Protein AF-0000000069995034 (afdb_homodimer)

Solvent-accessible surface area (backbone atoms only — not comparable to full-atom values): 11239 Å² total; per-residue (Å²): 133,58,50,66,56,34,36,53,52,12,50,52,27,35,53,54,11,47,50,36,34,51,47,23,26,51,50,37,22,48,31,45,74,70,63,57,76,47,69,68,68,50,46,54,34,50,52,40,22,44,53,13,41,53,30,34,33,47,12,32,23,32,25,24,65,38,68,72,39,64,65,60,48,49,49,52,49,52,42,49,44,63,59,46,48,62,54,50,50,30,71,73,66,69,52,78,68,52,71,16,45,44,51,17,49,49,28,34,50,48,7,41,54,38,23,74,74,73,132,59,50,65,58,34,36,54,51,12,49,52,27,35,52,52,12,47,49,36,34,51,46,23,25,52,50,37,22,48,31,47,73,71,62,56,78,46,70,71,67,50,46,55,36,50,52,41,23,44,52,14,42,54,30,34,32,49,12,31,23,32,25,24,66,37,67,70,38,64,57,60,47,49,44,52,49,54,30,50,44,42,58,45,49,60,53,50,49,27,72,73,67,70,49,79,73,52,68,4,50,50,45,19,36,53,24,20,51,52,9,40,55,37,34,74,73,78

Nearest PDB structures (foldseek):
  7a0g-assembly1_FFF  TM=5.397E-01  e=1.355E+00  Serratia marcescens
  7a0g-assembly1_JJJ  TM=5.049E-01  e=1.055E+00  Serratia marcescens
  6grj-assembly1_F  TM=5.445E-01  e=2.730E+00  Aeromonas hydrophila
  6uuj-assembly2_E  TM=2.327E-01  e=1.289E+00  Mycobacterium tuberculosis H37Rv
  7a0g-assembly1_FFF  TM=5.404E-01  e=1.017E+00  Serratia marcescens

Structure (mmCIF, N/CA/C/O backbone):
data_AF-0000000069995034-model_v1
#
loop_
_entity.id
_entity.type
_entity.pdbx_description
1 polymer 'EamA domain-containing protein'
#
loop_
_atom_site.group_PDB
_atom_site.id
_atom_site.type_symbol
_atom_site.label_atom_id
_atom_site.label_alt_id
_atom_site.label_comp_id
_atom_site.label_asym_id
_atom_site.label_entity_id
_atom_site.label_seq_id
_atom_site.pdbx_PDB_ins_code
_atom_site.Cartn_x
_atom_site.Cartn_y
_atom_site.Cartn_z
_atom_site.occupancy
_atom_site.B_iso_or_equiv
_atom_site.auth_seq_id
_atom_site.auth_comp_id
_atom_site.auth_asym_id
_atom_site.auth_atom_id
_atom_site.pdbx_PDB_model_num
ATOM 1 N N . MET A 1 1 ? -13.43 -25.484 0.081 1 62.78 1 MET A N 1
ATOM 2 C CA . MET A 1 1 ? -14.055 -24.172 -0.121 1 62.78 1 MET A CA 1
ATOM 3 C C . MET A 1 1 ? -14.109 -23.812 -1.604 1 62.78 1 MET A C 1
ATOM 5 O O . MET A 1 1 ? -13.148 -24.062 -2.34 1 62.78 1 MET A O 1
ATOM 9 N N . SER A 1 2 ? -15.328 -23.328 -2.08 1 85.31 2 SER A N 1
ATOM 10 C CA . SER A 1 2 ? -15.5 -23 -3.494 1 85.31 2 SER A CA 1
ATOM 11 C C . SER A 1 2 ? -14.578 -21.859 -3.91 1 85.31 2 SER A C 1
ATOM 13 O O . SER A 1 2 ? -14.188 -21.047 -3.078 1 85.31 2 SER A O 1
ATOM 15 N N . LYS A 1 3 ? -14.094 -21.859 -4.984 1 87.94 3 LYS A N 1
ATOM 16 C CA . LYS A 1 3 ? -13.242 -20.812 -5.547 1 87.94 3 LYS A CA 1
ATOM 17 C C . LYS A 1 3 ? -13.906 -19.438 -5.434 1 87.94 3 LYS A C 1
ATOM 19 O O . LYS A 1 3 ? -13.227 -18.438 -5.215 1 87.94 3 LYS A O 1
ATOM 24 N N . GLU A 1 4 ? -15.156 -19.469 -5.59 1 85.5 4 GLU A N 1
ATOM 25 C CA . GLU A 1 4 ? -15.914 -18.234 -5.465 1 85.5 4 GLU A CA 1
ATOM 26 C C . GLU A 1 4 ? -15.805 -17.656 -4.059 1 85.5 4 GLU A C 1
ATOM 28 O O . GLU A 1 4 ? -15.602 -16.453 -3.885 1 85.5 4 GLU A O 1
ATOM 33 N N . LEU A 1 5 ? -15.93 -18.484 -3.131 1 88.25 5 LEU A N 1
ATOM 34 C CA . LEU A 1 5 ? -15.844 -18.062 -1.739 1 88.25 5 LEU A CA 1
ATOM 35 C C . LEU A 1 5 ? -14.438 -17.547 -1.419 1 88.25 5 LEU A C 1
ATOM 37 O O . LEU A 1 5 ? -14.281 -16.562 -0.7 1 88.25 5 LEU A O 1
ATOM 41 N N . LEU A 1 6 ? -13.453 -18.172 -1.89 1 90.06 6 LEU A N 1
ATOM 42 C CA . LEU A 1 6 ? -12.078 -17.719 -1.696 1 90.06 6 LEU A CA 1
ATOM 43 C C . LEU A 1 6 ? -11.867 -16.344 -2.297 1 90.06 6 LEU A C 1
ATOM 45 O O . LEU A 1 6 ? -11.227 -15.484 -1.682 1 90.06 6 LEU A O 1
ATOM 49 N N . GLY A 1 7 ? -12.438 -16.172 -3.441 1 91.25 7 GLY A N 1
ATOM 50 C CA . GLY A 1 7 ? -12.305 -14.883 -4.109 1 91.25 7 GLY A CA 1
ATOM 51 C C . GLY A 1 7 ? -12.969 -13.742 -3.354 1 91.25 7 GLY A C 1
ATOM 52 O O . GLY A 1 7 ? -12.383 -12.672 -3.191 1 91.25 7 GLY A O 1
ATOM 53 N N . VAL A 1 8 ? -14.117 -13.992 -2.922 1 90.94 8 VAL A N 1
ATOM 54 C CA . VAL A 1 8 ? -14.859 -12.984 -2.184 1 90.94 8 VAL A CA 1
ATOM 55 C C . VAL A 1 8 ? -14.141 -12.664 -0.872 1 90.94 8 VAL A C 1
ATOM 57 O O . VAL A 1 8 ? -14.047 -11.5 -0.477 1 90.94 8 VAL A O 1
ATOM 60 N N . SER A 1 9 ? -13.68 -13.648 -0.181 1 93.75 9 SER A N 1
ATOM 61 C CA . SER A 1 9 ? -12.93 -13.453 1.056 1 93.75 9 SER A CA 1
ATOM 62 C C . SER A 1 9 ? -11.648 -12.664 0.807 1 93.75 9 SER A C 1
ATOM 64 O O . SER A 1 9 ? -11.289 -11.789 1.597 1 93.75 9 SER A O 1
ATOM 66 N N . ALA A 1 10 ? -11 -13.023 -0.264 1 95.69 10 ALA A N 1
ATOM 67 C CA . ALA A 1 10 ? -9.781 -12.305 -0.616 1 95.69 10 ALA A CA 1
ATOM 68 C C . ALA A 1 10 ? -10.07 -10.82 -0.852 1 95.69 10 ALA A C 1
ATOM 70 O O . ALA A 1 10 ? -9.336 -9.953 -0.369 1 95.69 10 ALA A O 1
ATOM 71 N N . LEU A 1 11 ? -11.109 -10.586 -1.521 1 91.69 11 LEU A N 1
ATOM 72 C CA . LEU A 1 11 ? -11.5 -9.203 -1.802 1 91.69 11 LEU A CA 1
ATOM 73 C C . LEU A 1 11 ? -11.836 -8.461 -0.514 1 91.69 11 LEU A C 1
ATOM 75 O O . LEU A 1 11 ? -11.406 -7.328 -0.314 1 91.69 11 LEU A O 1
ATOM 79 N N . GLY A 1 12 ? -12.594 -9.062 0.289 1 95.06 12 GLY A N 1
ATOM 80 C CA . GLY A 1 12 ? -12.914 -8.469 1.575 1 95.06 12 GLY A CA 1
ATOM 81 C C . GLY A 1 12 ? -11.688 -8.141 2.408 1 95.06 12 GLY A C 1
ATOM 82 O O . GLY A 1 12 ? -11.57 -7.035 2.941 1 95.06 12 GLY A O 1
ATOM 83 N N . LEU A 1 13 ? -10.797 -9.031 2.518 1 97.38 13 LEU A N 1
ATOM 84 C CA . LEU A 1 13 ? -9.562 -8.836 3.262 1 97.38 13 LEU A CA 1
ATOM 85 C C . LEU A 1 13 ? -8.727 -7.711 2.645 1 97.38 13 LEU A C 1
ATOM 87 O O . LEU A 1 13 ? -8.094 -6.938 3.363 1 97.38 13 LEU A O 1
ATOM 91 N N . MET A 1 14 ? -8.75 -7.668 1.354 1 96.38 14 MET A N 1
ATOM 92 C CA . MET A 1 14 ? -7.965 -6.664 0.645 1 96.38 14 MET A CA 1
ATOM 93 C C . MET A 1 14 ? -8.484 -5.258 0.939 1 96.38 14 MET A C 1
ATOM 95 O O . MET A 1 14 ? -7.703 -4.363 1.27 1 96.38 14 MET A O 1
ATOM 99 N N . VAL A 1 15 ? -9.719 -5.117 0.853 1 94.25 15 VAL A N 1
ATOM 100 C CA . VAL A 1 15 ? -10.328 -3.807 1.062 1 94.25 15 VAL A CA 1
ATOM 101 C C . VAL A 1 15 ? -10.148 -3.381 2.518 1 94.25 15 VAL A C 1
ATOM 103 O O . VAL A 1 15 ? -9.734 -2.252 2.795 1 94.25 15 VAL A O 1
ATOM 106 N N . VAL A 1 16 ? -10.398 -4.281 3.4 1 96.81 16 VAL A N 1
ATOM 107 C CA . VAL A 1 16 ? -10.273 -3.986 4.824 1 96.81 16 VAL A CA 1
ATOM 108 C C . VAL A 1 16 ? -8.805 -3.709 5.16 1 96.81 16 VAL A C 1
ATOM 110 O O . VAL A 1 16 ? -8.5 -2.746 5.863 1 96.81 16 VAL A O 1
ATOM 113 N N . GLY A 1 17 ? -7.922 -4.539 4.652 1 98.12 17 GLY A N 1
ATOM 114 C CA . GLY A 1 17 ? -6.5 -4.348 4.895 1 98.12 17 GLY A CA 1
ATOM 115 C C . GLY A 1 17 ? -5.98 -3.023 4.371 1 98.12 17 GLY A C 1
ATOM 116 O O . GLY A 1 17 ? -5.285 -2.299 5.086 1 98.12 17 GLY A O 1
ATOM 117 N N . GLU A 1 18 ? -6.352 -2.717 3.178 1 96.25 18 GLU A N 1
ATOM 118 C CA . GLU A 1 18 ? -5.922 -1.456 2.578 1 96.25 18 GLU A CA 1
ATOM 119 C C . GLU A 1 18 ? -6.473 -0.261 3.352 1 96.25 18 GLU A C 1
ATOM 121 O O . GLU A 1 18 ? -5.758 0.711 3.598 1 96.25 18 GLU A O 1
ATOM 126 N N . PHE A 1 19 ? -7.711 -0.31 3.668 1 95.75 19 PHE A N 1
ATOM 127 C CA . PHE A 1 19 ? -8.32 0.772 4.438 1 95.75 19 PHE A CA 1
ATOM 128 C C . PHE A 1 19 ? -7.57 0.991 5.746 1 95.75 19 PHE A C 1
ATOM 130 O O . PHE A 1 19 ? -7.207 2.121 6.078 1 95.75 19 PHE A O 1
ATOM 137 N N . CYS A 1 20 ? -7.348 -0.034 6.461 1 96.62 20 CYS A N 1
ATOM 138 C CA . CYS A 1 20 ? -6.656 0.048 7.742 1 96.62 20 CYS A CA 1
ATOM 139 C C . CYS A 1 20 ? -5.234 0.562 7.566 1 96.62 20 CYS A C 1
ATOM 141 O O . CYS A 1 20 ? -4.758 1.37 8.367 1 96.62 20 CYS A O 1
ATOM 143 N N . ALA A 1 21 ? -4.559 0.074 6.594 1 97.5 21 ALA A N 1
ATOM 144 C CA . ALA A 1 21 ? -3.191 0.521 6.34 1 97.5 21 ALA A CA 1
ATOM 145 C C . ALA A 1 21 ? -3.152 2.014 6.023 1 97.5 21 ALA A C 1
ATOM 147 O O . ALA A 1 21 ? -2.373 2.758 6.625 1 97.5 21 ALA A O 1
ATOM 148 N N . ILE A 1 22 ? -4.012 2.445 5.129 1 96.25 22 ILE A N 1
ATOM 149 C CA . ILE A 1 22 ? -4.059 3.842 4.715 1 96.25 22 ILE A CA 1
ATOM 150 C C . ILE A 1 22 ? -4.461 4.719 5.898 1 96.25 22 ILE A C 1
ATOM 152 O O . ILE A 1 22 ? -3.85 5.766 6.141 1 96.25 22 ILE A O 1
ATOM 156 N N . TYR A 1 23 ? -5.461 4.25 6.57 1 96 23 TYR A N 1
ATOM 157 C CA . TYR A 1 23 ? -5.918 4.98 7.746 1 96 23 TYR A CA 1
ATOM 158 C C . TYR A 1 23 ? -4.781 5.184 8.742 1 96 23 TYR A C 1
ATOM 160 O O . TYR A 1 23 ? -4.57 6.293 9.234 1 96 23 TYR A O 1
ATOM 168 N N . SER A 1 24 ? -4.07 4.164 9.008 1 97.12 24 SER A N 1
ATOM 169 C CA . SER A 1 24 ? -2.963 4.227 9.953 1 97.12 24 SER A CA 1
ATOM 170 C C . SER A 1 24 ? -1.886 5.199 9.484 1 97.12 24 SER A C 1
ATOM 172 O O . SER A 1 24 ? -1.348 5.973 10.281 1 97.12 24 SER A O 1
ATOM 174 N N . GLU A 1 25 ? -1.583 5.141 8.25 1 97.31 25 GLU A N 1
ATOM 175 C CA . GLU A 1 25 ? -0.582 6.035 7.676 1 97.31 25 GLU A CA 1
ATOM 176 C C . GLU A 1 25 ? -1.023 7.492 7.777 1 97.31 25 GLU A C 1
ATOM 178 O O . GLU A 1 25 ? -0.247 8.359 8.195 1 97.31 25 GLU A O 1
ATOM 183 N N . VAL A 1 26 ? -2.236 7.758 7.457 1 94.56 26 VAL A N 1
ATOM 184 C CA . VAL A 1 26 ? -2.738 9.133 7.422 1 94.56 26 VAL A CA 1
ATOM 185 C C . VAL A 1 26 ? -2.9 9.656 8.844 1 94.56 26 VAL A C 1
ATOM 187 O O . VAL A 1 26 ? -2.623 10.828 9.109 1 94.56 26 VAL A O 1
ATOM 190 N N . VAL A 1 27 ? -3.303 8.82 9.742 1 94.38 27 VAL A N 1
ATOM 191 C CA . VAL A 1 27 ? -3.418 9.219 11.141 1 94.38 27 VAL A CA 1
ATOM 192 C C . VAL A 1 27 ? -2.043 9.609 11.688 1 94.38 27 VAL A C 1
ATOM 194 O O . VAL A 1 27 ? -1.918 10.57 12.445 1 94.38 27 VAL A O 1
ATOM 197 N N . THR A 1 28 ? -1.059 8.883 11.328 1 95.25 28 THR A N 1
ATOM 198 C CA . THR A 1 28 ? 0.298 9.172 11.773 1 95.25 28 THR A CA 1
ATOM 199 C C . THR A 1 28 ? 0.765 10.523 11.242 1 95.25 28 THR A C 1
ATOM 201 O O . THR A 1 28 ? 1.441 11.273 11.945 1 95.25 28 THR A O 1
ATOM 204 N N . ALA A 1 29 ? 0.414 10.82 10.031 1 93.69 29 ALA A N 1
ATOM 205 C CA . ALA A 1 29 ? 0.711 12.141 9.477 1 93.69 29 ALA A CA 1
ATOM 206 C C . ALA A 1 29 ? 0.003 13.234 10.266 1 93.69 29 ALA A C 1
ATOM 208 O O . ALA A 1 29 ? 0.57 14.305 10.5 1 93.69 29 ALA A O 1
ATOM 209 N N . ARG A 1 30 ? -1.205 12.906 10.609 1 92.06 30 ARG A N 1
ATOM 210 C CA . ARG A 1 30 ? -1.971 13.875 11.383 1 92.06 30 ARG A CA 1
ATOM 211 C C . ARG A 1 30 ? -1.343 14.094 12.758 1 92.06 30 ARG A C 1
ATOM 213 O O . ARG A 1 30 ? -1.361 15.203 13.281 1 92.06 30 ARG A O 1
ATOM 220 N N . LEU A 1 31 ? -0.875 13.031 13.336 1 89.69 31 LEU A N 1
ATOM 221 C CA . LEU A 1 31 ? -0.195 13.141 14.617 1 89.69 31 LEU A CA 1
ATOM 222 C C . LEU A 1 31 ? 1.024 14.055 14.516 1 89.69 31 LEU A C 1
ATOM 224 O O . LEU A 1 31 ? 1.337 14.789 15.453 1 89.69 31 LEU A O 1
ATOM 228 N N . ALA A 1 32 ? 1.708 14.039 13.422 1 86.25 32 ALA A N 1
ATOM 229 C CA . ALA A 1 32 ? 2.834 14.938 13.18 1 86.25 32 ALA A CA 1
ATOM 230 C C . ALA A 1 32 ? 2.375 16.391 13.125 1 86.25 32 ALA A C 1
ATOM 232 O O . ALA A 1 32 ? 3.086 17.297 13.586 1 86.25 32 ALA A O 1
ATOM 233 N N . GLN A 1 33 ? 1.26 16.609 12.562 1 82.25 33 GLN A N 1
ATOM 234 C CA . GLN A 1 33 ? 0.684 17.953 12.469 1 82.25 33 GLN A CA 1
ATOM 235 C C . GLN A 1 33 ? 0.374 18.516 13.852 1 82.25 33 GLN A C 1
ATOM 237 O O . GLN A 1 33 ? 0.627 19.688 14.125 1 82.25 33 GLN A O 1
ATOM 242 N N . THR A 1 34 ? -0.151 17.625 14.719 1 81.69 34 THR A N 1
ATOM 243 C CA . THR A 1 34 ? -0.589 18.078 16.031 1 81.69 34 THR A CA 1
ATOM 244 C C . THR A 1 34 ? 0.581 18.109 17.016 1 81.69 34 THR A C 1
ATOM 246 O O . THR A 1 34 ? 0.493 18.719 18.078 1 81.69 34 THR A O 1
ATOM 249 N N . GLY A 1 35 ? 1.624 17.469 16.594 1 81.38 35 GLY A N 1
ATOM 250 C CA . GLY A 1 35 ? 2.781 17.438 17.484 1 81.38 35 GLY A CA 1
ATOM 251 C C . GLY A 1 35 ? 2.637 16.453 18.625 1 81.38 35 GLY A C 1
ATOM 252 O O . GLY A 1 35 ? 3.359 16.531 19.625 1 81.38 35 GLY A O 1
ATOM 253 N N . ASN A 1 36 ? 1.664 15.648 18.531 1 74.94 36 ASN A N 1
ATOM 254 C CA . ASN A 1 36 ? 1.477 14.617 19.547 1 74.94 36 ASN A CA 1
ATOM 255 C C . ASN A 1 36 ? 2.42 13.438 19.328 1 74.94 36 ASN A C 1
ATOM 257 O O . ASN A 1 36 ? 2.186 12.609 18.453 1 74.94 36 ASN A O 1
ATOM 261 N N . VAL A 1 37 ? 3.346 13.406 20.109 1 76.62 37 VAL A N 1
ATOM 262 C CA . VAL A 1 37 ? 4.387 12.406 19.906 1 76.62 37 VAL A CA 1
ATOM 263 C C . VAL A 1 37 ? 4.387 11.414 21.062 1 76.62 37 VAL A C 1
ATOM 265 O O . VAL A 1 37 ? 5.383 10.734 21.297 1 76.62 37 VAL A O 1
ATOM 268 N N . SER A 1 38 ? 3.266 11.219 21.609 1 81.62 38 SER A N 1
ATOM 269 C CA . SER A 1 38 ? 3.254 10.234 22.688 1 81.62 38 SER A CA 1
ATOM 270 C C . SER A 1 38 ? 3.312 8.812 22.156 1 81.62 38 SER A C 1
ATOM 272 O O . SER A 1 38 ? 2.812 8.539 21.062 1 81.62 38 SER A O 1
ATOM 274 N N . TRP A 1 39 ? 3.967 7.996 22.891 1 82.06 39 TRP A N 1
ATOM 275 C CA . TRP A 1 39 ? 4.086 6.59 22.516 1 82.06 39 TRP A CA 1
ATOM 276 C C . TRP A 1 39 ? 2.711 5.934 22.422 1 82.06 39 TRP A C 1
ATOM 278 O O . TRP A 1 39 ? 2.49 5.062 21.578 1 82.06 39 TRP A O 1
ATOM 288 N N . GLU A 1 40 ? 1.867 6.41 23.203 1 82.62 40 GLU A N 1
ATOM 289 C CA . GLU A 1 40 ? 0.517 5.855 23.203 1 82.62 40 GLU A CA 1
ATOM 290 C C . GLU A 1 40 ? -0.219 6.203 21.922 1 82.62 40 GLU A C 1
ATOM 292 O O . GLU A 1 40 ? -0.926 5.363 21.359 1 82.62 40 GLU A O 1
ATOM 297 N N . ALA A 1 41 ? 0.043 7.375 21.531 1 84.31 41 ALA A N 1
ATOM 298 C CA . ALA A 1 41 ? -0.632 7.824 20.328 1 84.31 41 ALA A CA 1
ATOM 299 C C . ALA A 1 41 ? -0.113 7.074 19.094 1 84.31 41 ALA A C 1
ATOM 301 O O . ALA A 1 41 ? -0.86 6.832 18.141 1 84.31 41 ALA A O 1
ATOM 302 N N . PHE A 1 42 ? 1.084 6.617 19.188 1 89.06 42 PHE A N 1
ATOM 303 C CA . PHE A 1 42 ? 1.712 5.953 18.062 1 89.06 42 PHE A CA 1
ATOM 304 C C . PHE A 1 42 ? 1.435 4.453 18.078 1 89.06 42 PHE A C 1
ATOM 306 O O . PHE A 1 42 ? 1.49 3.787 17.047 1 89.06 42 PHE A O 1
ATOM 313 N N . SER A 1 43 ? 1.075 3.965 19.172 1 91.38 43 SER A N 1
ATOM 314 C CA . SER A 1 43 ? 0.869 2.527 19.312 1 91.38 43 SER A CA 1
ATOM 315 C C . SER A 1 43 ? -0.37 2.066 18.547 1 91.38 43 SER A C 1
ATOM 317 O O . SER A 1 43 ? -0.383 0.977 17.969 1 91.38 43 SER A O 1
ATOM 319 N N . VAL A 1 44 ? -1.365 2.883 18.562 1 93.31 44 VAL A N 1
ATOM 320 C CA . VAL A 1 44 ? -2.627 2.5 17.938 1 93.31 44 VAL A CA 1
ATOM 321 C C . VAL A 1 44 ? -2.436 2.365 16.438 1 93.31 44 VAL A C 1
ATOM 323 O O . VAL A 1 44 ? -2.736 1.319 15.852 1 93.31 44 VAL A O 1
ATOM 326 N N . PRO A 1 45 ? -1.837 3.34 15.781 1 95.12 45 PRO A N 1
ATOM 327 C CA . PRO A 1 45 ? -1.593 3.184 14.352 1 95.12 45 PRO A CA 1
ATOM 328 C C . PRO A 1 45 ? -0.678 2.002 14.031 1 95.12 45 PRO A C 1
ATOM 330 O O . PRO A 1 45 ? -0.855 1.337 13.008 1 95.12 45 PRO A O 1
ATOM 333 N N . VAL A 1 46 ? 0.245 1.737 14.805 1 95.69 46 VAL A N 1
ATOM 334 C CA . VAL A 1 46 ? 1.164 0.626 14.578 1 95.69 46 VAL A CA 1
ATOM 335 C C . VAL A 1 46 ? 0.405 -0.696 14.656 1 95.69 46 VAL A C 1
ATOM 337 O O . VAL A 1 46 ? 0.589 -1.573 13.805 1 95.69 46 VAL A O 1
ATOM 340 N N . LEU A 1 47 ? -0.386 -0.807 15.656 1 95.94 47 LEU A N 1
ATOM 341 C CA . LEU A 1 47 ? -1.164 -2.029 15.82 1 95.94 47 LEU A CA 1
ATOM 342 C C . LEU A 1 47 ? -2.125 -2.223 14.648 1 95.94 47 LEU A C 1
ATOM 344 O O . LEU A 1 47 ? -2.254 -3.33 14.125 1 95.94 47 LEU A O 1
ATOM 348 N N . ILE A 1 48 ? -2.771 -1.19 14.25 1 96.94 48 ILE A N 1
ATOM 349 C CA . ILE A 1 48 ? -3.695 -1.243 13.125 1 96.94 48 ILE A CA 1
ATOM 350 C C . ILE A 1 48 ? -2.939 -1.617 11.852 1 96.94 48 ILE A C 1
ATOM 352 O O . ILE A 1 48 ? -3.422 -2.416 11.047 1 96.94 48 ILE A O 1
ATOM 356 N N . MET A 1 49 ? -1.755 -1.065 11.672 1 97.62 49 MET A N 1
ATOM 357 C CA . MET A 1 49 ? -0.929 -1.369 10.508 1 97.62 49 MET A CA 1
ATOM 358 C C . MET A 1 49 ? -0.537 -2.842 10.484 1 97.62 49 MET A C 1
ATOM 360 O O . MET A 1 49 ? -0.512 -3.469 9.422 1 97.62 49 MET A O 1
ATOM 364 N N . CYS A 1 50 ? -0.22 -3.34 11.617 1 95.69 50 CYS A N 1
ATOM 365 C CA . CYS A 1 50 ? 0.131 -4.754 11.688 1 95.69 50 CYS A CA 1
ATOM 366 C C . CYS A 1 50 ? -1.059 -5.633 11.32 1 95.69 50 CYS A C 1
ATOM 368 O O . CYS A 1 50 ? -0.912 -6.609 10.586 1 95.69 50 CYS A O 1
ATOM 370 N N . LEU A 1 51 ? -2.184 -5.305 11.812 1 96.69 51 LEU A N 1
ATOM 371 C CA . LEU A 1 51 ? -3.396 -6.031 11.445 1 96.69 51 LEU A CA 1
ATOM 372 C C . LEU A 1 51 ? -3.67 -5.914 9.953 1 96.69 51 LEU A C 1
ATOM 374 O O . LEU A 1 51 ? -4.023 -6.898 9.297 1 96.69 51 LEU A O 1
ATOM 378 N N . ALA A 1 52 ? -3.492 -4.746 9.445 1 97.94 52 ALA A N 1
ATOM 379 C CA . ALA A 1 52 ? -3.678 -4.516 8.016 1 97.94 52 ALA A CA 1
ATOM 380 C C . ALA A 1 52 ? -2.75 -5.406 7.191 1 97.94 52 ALA A C 1
ATOM 382 O O . ALA A 1 52 ? -3.18 -6.02 6.211 1 97.94 52 ALA A O 1
ATOM 383 N N . GLY A 1 53 ? -1.499 -5.449 7.609 1 97.56 53 GLY A N 1
ATOM 384 C CA . GLY A 1 53 ? -0.538 -6.293 6.922 1 97.56 53 GLY A CA 1
ATOM 385 C C . GLY A 1 53 ? -0.957 -7.75 6.859 1 97.56 53 GLY A C 1
ATOM 386 O O . GLY A 1 53 ? -0.829 -8.398 5.82 1 97.56 53 GLY A O 1
ATOM 387 N N . LEU A 1 54 ? -1.415 -8.211 7.965 1 96.5 54 LEU A N 1
ATOM 388 C CA . LEU A 1 54 ? -1.871 -9.594 8.008 1 96.5 54 LEU A CA 1
ATOM 389 C C . LEU A 1 54 ? -3.047 -9.812 7.066 1 96.5 54 LEU A C 1
ATOM 391 O O . LEU A 1 54 ? -3.098 -10.812 6.348 1 96.5 54 LEU A O 1
ATOM 395 N N . CYS A 1 55 ? -3.947 -8.953 7.074 1 96.75 55 CYS A N 1
ATOM 396 C CA . CYS A 1 55 ? -5.098 -9.039 6.18 1 96.75 55 CYS A CA 1
ATOM 397 C C . CYS A 1 55 ? -4.656 -9.023 4.723 1 96.75 55 CYS A C 1
ATOM 399 O O . CYS A 1 55 ? -5.172 -9.789 3.906 1 96.75 55 CYS A O 1
ATOM 401 N N . LEU A 1 56 ? -3.725 -8.188 4.379 1 97.94 56 LEU A N 1
ATOM 402 C CA . LEU A 1 56 ? -3.277 -8.062 2.998 1 97.94 56 LEU A CA 1
ATOM 403 C C . LEU A 1 56 ? -2.525 -9.312 2.555 1 97.94 56 LEU A C 1
ATOM 405 O O . LEU A 1 56 ? -2.682 -9.766 1.418 1 97.94 56 LEU A O 1
ATOM 409 N N . LEU A 1 57 ? -1.733 -9.859 3.406 1 97 57 LEU A N 1
ATOM 410 C CA . LEU A 1 57 ? -1.074 -11.125 3.09 1 97 57 LEU A CA 1
ATOM 411 C C . LEU A 1 57 ? -2.1 -12.219 2.826 1 97 57 LEU A C 1
ATOM 413 O O . LEU A 1 57 ? -1.979 -12.969 1.853 1 97 57 LEU A O 1
ATOM 417 N N . GLY A 1 58 ? -3.094 -12.305 3.672 1 95.88 58 GLY A N 1
ATOM 418 C CA . GLY A 1 58 ? -4.164 -13.266 3.455 1 95.88 58 GLY A CA 1
ATOM 419 C C . GLY A 1 58 ? -4.918 -13.031 2.158 1 95.88 58 GLY A C 1
ATOM 420 O O . GLY A 1 58 ? -5.301 -13.992 1.479 1 95.88 58 GLY A O 1
ATOM 421 N N . ALA A 1 59 ? -5.113 -11.812 1.86 1 97.06 59 ALA A N 1
ATOM 422 C CA . ALA A 1 59 ? -5.809 -11.469 0.624 1 97.06 59 ALA A CA 1
ATOM 423 C C . ALA A 1 59 ? -5.031 -11.945 -0.597 1 97.06 59 ALA A C 1
ATOM 425 O O . A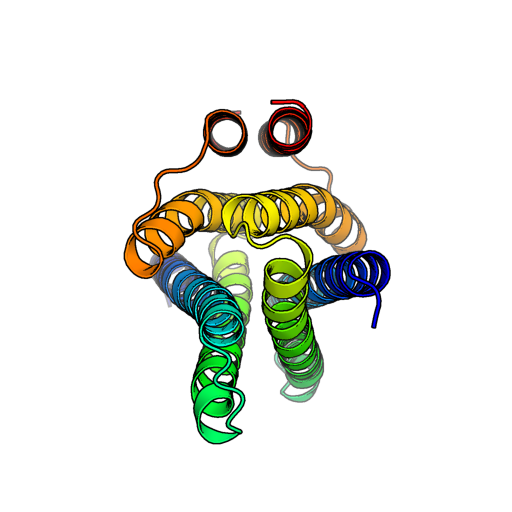LA A 1 59 ? -5.617 -12.484 -1.543 1 97.06 59 ALA A O 1
ATOM 426 N N . TYR A 1 60 ? -3.748 -11.734 -0.612 1 96.25 60 TYR A N 1
ATOM 427 C CA . TYR A 1 60 ? -2.93 -12.148 -1.748 1 96.25 60 TYR A CA 1
ATOM 428 C C . TYR A 1 60 ? -2.859 -13.664 -1.847 1 96.25 60 TYR A C 1
ATOM 430 O O . TYR A 1 60 ? -2.889 -14.227 -2.945 1 96.25 60 TYR A O 1
ATOM 438 N N . TRP A 1 61 ? -2.756 -14.305 -0.707 1 95 61 TRP A N 1
ATOM 439 C CA . TRP A 1 61 ? -2.748 -15.766 -0.692 1 95 61 TRP A CA 1
ATOM 440 C C . TRP A 1 61 ? -4.062 -16.312 -1.229 1 95 61 TRP A C 1
ATOM 442 O O . TRP A 1 61 ? -4.07 -17.125 -2.168 1 95 61 TRP A O 1
ATOM 452 N N . LEU A 1 62 ? -5.156 -15.898 -0.652 1 93.81 62 LEU A N 1
ATOM 453 C CA . LEU A 1 62 ? -6.477 -16.391 -1.042 1 93.81 62 LEU A CA 1
ATOM 454 C C . LEU A 1 62 ? -6.812 -15.961 -2.467 1 93.81 62 LEU A C 1
ATOM 456 O O . LEU A 1 62 ? -7.426 -16.719 -3.217 1 93.81 62 LEU A O 1
ATOM 460 N N . GLY A 1 63 ? -6.426 -14.766 -2.764 1 94.44 63 GLY A N 1
ATOM 461 C CA . GLY A 1 63 ? -6.691 -14.273 -4.105 1 94.44 63 GLY A CA 1
ATOM 462 C C . GLY A 1 63 ? -6.012 -15.094 -5.188 1 94.44 63 GLY A C 1
ATOM 463 O O . GLY A 1 63 ? -6.629 -15.43 -6.199 1 94.44 63 GLY A O 1
ATOM 464 N N . TYR A 1 64 ? -4.797 -15.336 -4.961 1 93 64 TYR A N 1
ATOM 465 C CA . TYR A 1 64 ? -4.09 -16.141 -5.949 1 93 64 TYR A CA 1
ATOM 466 C C . TYR A 1 64 ? -4.648 -17.562 -6.008 1 93 64 TYR A C 1
ATOM 468 O O . TYR A 1 64 ? -4.746 -18.141 -7.082 1 93 64 TYR A O 1
ATOM 476 N N . ALA A 1 65 ? -4.965 -18.094 -4.871 1 92.44 65 ALA A N 1
ATOM 477 C CA . ALA A 1 65 ? -5.547 -19.438 -4.82 1 92.44 65 ALA A CA 1
ATOM 478 C C . ALA A 1 65 ? -6.871 -19.484 -5.574 1 92.44 65 ALA A C 1
ATOM 480 O O . ALA A 1 65 ? -7.203 -20.5 -6.188 1 92.44 65 ALA A O 1
ATOM 481 N N . ALA A 1 66 ? -7.574 -18.469 -5.578 1 91.5 66 ALA A N 1
ATOM 482 C CA . ALA A 1 66 ? -8.891 -18.422 -6.199 1 91.5 66 ALA A CA 1
ATOM 483 C C . ALA A 1 66 ? -8.781 -18.203 -7.707 1 91.5 66 ALA A C 1
ATOM 485 O O . ALA A 1 66 ? -9.469 -18.875 -8.484 1 91.5 66 ALA A O 1
ATOM 486 N N . VAL A 1 67 ? -7.918 -17.297 -8.117 1 88.88 67 VAL A N 1
ATOM 487 C CA . VAL A 1 67 ? -7.934 -16.859 -9.508 1 88.88 67 VAL A CA 1
ATOM 488 C C . VAL A 1 67 ? -6.766 -17.484 -10.266 1 88.88 67 VAL A C 1
ATOM 490 O O . VAL A 1 67 ? -6.859 -17.734 -11.469 1 88.88 67 VAL A O 1
ATOM 493 N N . GLY A 1 68 ? -5.668 -17.719 -9.633 1 89.44 68 GLY A N 1
ATOM 494 C CA . GLY A 1 68 ? -4.496 -18.312 -10.25 1 89.44 68 GLY A CA 1
ATOM 495 C C . GLY A 1 68 ? -3.711 -17.359 -11.117 1 89.44 68 GLY A C 1
ATOM 496 O O . GLY A 1 68 ? -2.865 -17.766 -11.914 1 89.44 68 GLY A O 1
ATOM 497 N N . ASP A 1 69 ? -4.105 -16.125 -11.102 1 87.06 69 ASP A N 1
ATOM 498 C CA . ASP A 1 69 ? -3.436 -15.078 -11.859 1 87.06 69 ASP A CA 1
ATOM 499 C C . ASP A 1 69 ? -3.043 -13.914 -10.953 1 87.06 69 ASP A C 1
ATOM 501 O O . ASP A 1 69 ? -3.906 -13.172 -10.477 1 87.06 69 ASP A O 1
ATOM 505 N N . ILE A 1 70 ? -1.77 -13.742 -10.82 1 88.88 70 ILE A N 1
ATOM 506 C CA . ILE A 1 70 ? -1.258 -12.75 -9.875 1 88.88 70 ILE A CA 1
ATOM 507 C C . ILE A 1 70 ? -1.572 -11.344 -10.383 1 88.88 70 ILE A C 1
ATOM 509 O O . ILE A 1 70 ? -1.743 -10.414 -9.586 1 88.88 70 ILE A O 1
ATOM 513 N N . TRP A 1 71 ? -1.627 -11.156 -11.617 1 83.56 71 TRP A N 1
ATOM 514 C CA . TRP A 1 71 ? -1.88 -9.828 -12.172 1 83.56 71 TRP A CA 1
ATOM 515 C C . TRP A 1 71 ? -3.303 -9.375 -11.875 1 83.56 71 TRP A C 1
ATOM 517 O O . TRP A 1 71 ? -3.547 -8.188 -11.656 1 83.56 71 TRP A O 1
ATOM 527 N N . VAL A 1 72 ? -4.184 -10.273 -11.875 1 81 72 VAL A N 1
ATOM 528 C CA . VAL A 1 72 ? -5.551 -9.93 -11.5 1 81 72 VAL A CA 1
ATOM 529 C C . VAL A 1 72 ? -5.59 -9.477 -10.039 1 81 72 VAL A C 1
ATOM 531 O O . VAL A 1 72 ? -6.211 -8.469 -9.711 1 81 72 VAL A O 1
ATOM 534 N N . VAL A 1 73 ? -4.918 -10.211 -9.195 1 86.62 73 VAL A N 1
ATOM 535 C CA . VAL A 1 73 ? -4.895 -9.906 -7.77 1 86.62 73 VAL A CA 1
ATOM 536 C C . VAL A 1 73 ? -4.277 -8.523 -7.547 1 86.62 73 VAL A C 1
ATOM 538 O O . VAL A 1 73 ? -4.82 -7.707 -6.797 1 86.62 73 VAL A O 1
ATOM 541 N N . THR A 1 74 ? -3.25 -8.273 -8.266 1 87.19 74 THR A N 1
ATOM 542 C CA . THR A 1 74 ? -2.529 -7.016 -8.086 1 87.19 74 THR A CA 1
ATOM 543 C C . THR A 1 74 ? -3.34 -5.844 -8.633 1 87.19 74 THR A C 1
ATOM 545 O O . THR A 1 74 ? -3.359 -4.766 -8.031 1 87.19 74 THR A O 1
ATOM 548 N N . VAL A 1 75 ? -3.967 -6.008 -9.672 1 79.31 75 VAL A N 1
ATOM 549 C CA . VAL A 1 75 ? -4.777 -4.949 -10.266 1 79.31 75 VAL A CA 1
ATOM 550 C C . VAL A 1 75 ? -5.93 -4.598 -9.328 1 79.31 75 VAL A C 1
ATOM 552 O O . VAL A 1 75 ? -6.23 -3.42 -9.117 1 79.31 75 VAL A O 1
ATOM 555 N N . VAL A 1 76 ? -6.531 -5.578 -8.758 1 81.25 76 VAL A N 1
ATOM 556 C CA . VAL A 1 76 ? -7.625 -5.352 -7.82 1 81.25 76 VAL A CA 1
ATOM 557 C C . VAL A 1 76 ? -7.102 -4.625 -6.586 1 81.25 76 VAL A C 1
ATOM 559 O O . VAL A 1 76 ? -7.754 -3.711 -6.074 1 81.25 76 VAL A O 1
ATOM 562 N N . SER A 1 77 ? -5.949 -4.965 -6.145 1 87.62 77 SER A N 1
ATOM 563 C CA . SER A 1 77 ? -5.336 -4.328 -4.988 1 87.62 77 SER A CA 1
ATOM 564 C C . SER A 1 77 ? -5.031 -2.857 -5.258 1 87.62 77 SER A C 1
ATOM 566 O O . SER A 1 77 ? -5.395 -1.985 -4.469 1 87.62 77 SER A O 1
ATOM 568 N N . VAL A 1 78 ? -4.426 -2.629 -6.332 1 83.12 78 VAL A N 1
ATOM 569 C CA . VAL A 1 78 ? -4.043 -1.268 -6.695 1 83.12 78 VAL A CA 1
ATOM 570 C C . VAL A 1 78 ? -5.293 -0.416 -6.895 1 83.12 78 VAL A C 1
ATOM 572 O O . VAL A 1 78 ? -5.344 0.739 -6.469 1 83.12 78 VAL A O 1
ATOM 575 N N . THR A 1 79 ? -6.238 -0.974 -7.531 1 78.69 79 THR A N 1
ATOM 576 C CA . THR A 1 79 ? -7.488 -0.257 -7.758 1 78.69 79 THR A CA 1
ATOM 577 C C . THR A 1 79 ? -8.156 0.101 -6.434 1 78.69 79 THR A C 1
ATOM 579 O O . THR A 1 79 ? -8.617 1.229 -6.246 1 78.69 79 THR A O 1
ATOM 582 N N . SER A 1 80 ? -8.211 -0.882 -5.562 1 84.31 80 SER A N 1
ATOM 583 C CA . SER A 1 80 ? -8.789 -0.627 -4.246 1 84.31 80 SER A CA 1
ATOM 584 C C . SER A 1 80 ? -8.031 0.471 -3.51 1 84.31 80 SER A C 1
ATOM 586 O O . SER A 1 80 ? -8.641 1.329 -2.867 1 84.31 80 SER A O 1
ATOM 588 N N . LEU A 1 81 ? -6.793 0.477 -3.611 1 86.56 81 LEU A N 1
ATOM 589 C CA . LEU A 1 81 ? -5.961 1.497 -2.982 1 86.56 81 LEU A CA 1
ATOM 590 C C . LEU A 1 81 ? -6.254 2.875 -3.564 1 86.56 81 LEU A C 1
ATOM 592 O O . LEU A 1 81 ? -6.418 3.846 -2.822 1 86.56 81 LEU A O 1
ATOM 596 N N . LEU A 1 82 ? -6.301 2.961 -4.805 1 79.94 82 LEU A N 1
ATOM 597 C CA . LEU A 1 82 ? -6.508 4.23 -5.492 1 79.94 82 LEU A CA 1
ATOM 598 C C . LEU A 1 82 ? -7.863 4.832 -5.129 1 79.94 82 LEU A C 1
ATOM 600 O O . LEU A 1 82 ? -8.008 6.055 -5.055 1 79.94 82 LEU A O 1
ATOM 604 N N . ILE A 1 83 ? -8.812 4.035 -4.91 1 78.44 83 ILE A N 1
ATOM 605 C CA . ILE A 1 83 ? -10.148 4.496 -4.543 1 78.44 83 ILE A CA 1
ATOM 606 C C . ILE A 1 83 ? -10.164 4.906 -3.072 1 78.44 83 ILE A C 1
ATOM 608 O O . ILE A 1 83 ? -10.672 5.977 -2.729 1 78.44 83 ILE A O 1
ATOM 612 N N . LEU A 1 84 ? -9.555 4.18 -2.229 1 86.56 84 LEU A N 1
ATOM 613 C CA . LEU A 1 84 ? -9.656 4.367 -0.785 1 86.56 84 LEU A CA 1
ATOM 614 C C . LEU A 1 84 ? -8.773 5.52 -0.324 1 86.56 84 LEU A C 1
ATOM 616 O O . LEU A 1 84 ? -9.102 6.219 0.635 1 86.56 84 LEU A O 1
ATOM 620 N N . GLU A 1 85 ? -7.688 5.684 -0.979 1 89.19 85 GLU A N 1
ATOM 621 C CA . GLU A 1 85 ? -6.699 6.664 -0.536 1 89.19 85 GLU A CA 1
ATOM 622 C C . GLU A 1 85 ? -7.297 8.062 -0.476 1 89.19 85 GLU A C 1
ATOM 624 O O . GLU A 1 85 ? -7.301 8.703 0.58 1 89.19 85 GLU A O 1
ATOM 629 N N . PRO A 1 86 ? -7.84 8.656 -1.496 1 83.62 86 PRO A N 1
ATOM 630 C CA . PRO A 1 86 ? -8.406 10 -1.396 1 83.62 86 PRO A CA 1
ATOM 631 C C . PRO A 1 86 ? -9.578 10.078 -0.428 1 83.62 86 PRO A C 1
ATOM 633 O O . PRO A 1 86 ? -9.789 11.109 0.221 1 83.62 86 PRO A O 1
ATOM 636 N N . LEU A 1 87 ? -10.336 9.047 -0.329 1 84.25 87 LEU A N 1
ATOM 637 C CA . LEU A 1 87 ? -11.477 9.031 0.582 1 84.25 87 LEU A CA 1
ATOM 638 C C . LEU A 1 87 ? -11.016 9.141 2.031 1 84.25 87 LEU A C 1
ATOM 640 O O . LEU A 1 87 ? -11.57 9.922 2.805 1 84.25 87 LEU A O 1
ATOM 644 N N . VAL A 1 88 ? -10.008 8.383 2.383 1 91.06 88 VAL A N 1
ATOM 645 C CA . VAL A 1 88 ? -9.516 8.375 3.758 1 91.06 88 VAL A CA 1
ATOM 646 C C . VAL A 1 88 ? -8.852 9.711 4.074 1 91.06 88 VAL A C 1
ATOM 648 O O . VAL A 1 88 ? -9.07 10.281 5.145 1 91.06 88 VAL A O 1
ATOM 651 N N . VAL A 1 89 ? -8.062 10.195 3.17 1 90.06 89 VAL A N 1
ATOM 652 C CA . VAL A 1 89 ? -7.367 11.461 3.373 1 90.06 89 VAL A CA 1
ATOM 653 C C . VAL A 1 89 ? -8.383 12.586 3.557 1 90.06 89 VAL A C 1
ATOM 655 O O . VAL A 1 89 ? -8.25 13.406 4.465 1 90.06 89 VAL A O 1
ATOM 658 N N . TRP A 1 90 ? -9.344 12.594 2.713 1 86.88 90 TRP A N 1
ATOM 659 C CA . TRP A 1 90 ? -10.383 13.617 2.812 1 86.88 90 TRP A CA 1
ATOM 660 C C . TRP A 1 90 ? -11.117 13.523 4.145 1 86.88 90 TRP A C 1
ATOM 662 O O . TRP A 1 90 ? -11.414 14.539 4.777 1 86.88 90 TRP A O 1
ATOM 672 N N . SER A 1 91 ? -11.445 12.414 4.594 1 89.38 91 SER A N 1
ATOM 673 C CA . SER A 1 91 ? -12.203 12.203 5.828 1 89.38 91 SER A CA 1
ATOM 674 C C . SER A 1 91 ? -11.406 12.656 7.047 1 89.38 91 SER A C 1
ATOM 676 O O . SER A 1 91 ? -11.977 13.156 8.016 1 89.38 91 SER A O 1
ATOM 678 N N . LEU A 1 92 ? -10.148 12.539 6.977 1 89.31 92 LEU A N 1
ATOM 679 C CA . LEU A 1 92 ? -9.328 12.805 8.156 1 89.31 92 LEU A CA 1
ATOM 680 C C . LEU A 1 92 ? -8.812 14.242 8.141 1 89.31 92 LEU A C 1
ATOM 682 O O . LEU A 1 92 ? -8.672 14.867 9.195 1 89.31 92 LEU A O 1
ATOM 686 N N . PHE A 1 93 ? -8.492 14.727 6.996 1 89 93 PHE A N 1
ATOM 687 C CA . PHE A 1 93 ? -7.895 16.047 6.926 1 89 93 PHE A CA 1
ATOM 688 C C . PHE A 1 93 ? -8.922 17.094 6.484 1 89 93 PHE A C 1
ATOM 690 O O . PHE A 1 93 ? -8.719 18.297 6.664 1 89 93 PHE A O 1
ATOM 697 N N . GLY A 1 94 ? -9.961 16.672 5.883 1 81.56 94 GLY A N 1
ATOM 698 C CA . GLY A 1 94 ? -11 17.594 5.461 1 81.56 94 GLY A CA 1
ATOM 699 C C . GLY A 1 94 ? -10.57 18.5 4.316 1 81.56 94 GLY A C 1
ATOM 700 O O . GLY A 1 94 ? -11.156 19.562 4.102 1 81.56 94 GLY A O 1
ATOM 701 N N . GLU A 1 95 ? -9.492 18.203 3.721 1 75.94 95 GLU A N 1
ATOM 702 C CA . GLU A 1 95 ? -8.969 19.016 2.623 1 75.94 95 GLU A CA 1
ATOM 703 C C . GLU A 1 95 ? -9.156 18.297 1.283 1 75.94 95 GLU A C 1
ATOM 705 O O . GLU A 1 95 ? -9.016 17.078 1.194 1 75.94 95 GLU A O 1
ATOM 710 N N . VAL A 1 96 ? -9.664 19.141 0.332 1 73.31 96 VAL A N 1
ATOM 711 C CA . VAL A 1 96 ? -9.797 18.609 -1.021 1 73.31 96 VAL A CA 1
ATOM 712 C C . VAL A 1 96 ? -8.445 18.625 -1.723 1 73.31 96 VAL A C 1
ATOM 714 O O . VAL A 1 96 ? -7.621 19.516 -1.472 1 73.31 96 VAL A O 1
ATOM 717 N N . PRO A 1 97 ? -8.266 17.516 -2.498 1 68.25 97 PRO A N 1
ATOM 718 C CA . PRO A 1 97 ? -6.984 17.484 -3.207 1 68.25 97 PRO A CA 1
ATOM 719 C C . PRO A 1 97 ? -6.797 18.688 -4.133 1 68.25 97 PRO A C 1
ATOM 721 O O . PRO A 1 97 ? -7.773 19.219 -4.668 1 68.25 97 PRO A O 1
ATOM 724 N N . GLY A 1 98 ? -5.582 19.219 -4.094 1 65.81 98 GLY A N 1
ATOM 725 C CA . GLY A 1 98 ? -5.273 20.25 -5.078 1 65.81 98 GLY A CA 1
ATOM 726 C C . GLY A 1 98 ? -5.395 19.75 -6.508 1 65.81 98 GLY A C 1
ATOM 727 O O . GLY A 1 98 ? -5.648 18.578 -6.746 1 65.81 98 GLY A O 1
ATOM 728 N N . ARG A 1 99 ? -5.367 20.641 -7.383 1 66.88 99 ARG A N 1
ATOM 729 C CA . ARG A 1 99 ? -5.535 20.328 -8.797 1 66.88 99 ARG A CA 1
ATOM 730 C C . ARG A 1 99 ? -4.594 19.203 -9.227 1 66.88 99 ARG A C 1
ATOM 732 O O . ARG A 1 99 ? -5.008 18.281 -9.93 1 66.88 99 ARG A O 1
ATOM 739 N N . GLY A 1 100 ? -3.355 19.328 -8.875 1 61.59 100 GLY A N 1
ATOM 740 C CA . GLY A 1 100 ? -2.371 18.312 -9.234 1 61.59 100 GLY A CA 1
ATOM 741 C C . GLY A 1 100 ? -2.688 16.953 -8.672 1 61.59 100 GLY A C 1
ATOM 742 O O . GLY A 1 100 ? -2.584 15.945 -9.375 1 61.59 100 GLY A O 1
ATOM 743 N N . ALA A 1 101 ? -3.055 16.938 -7.484 1 63.91 101 ALA A N 1
ATOM 744 C CA . ALA A 1 101 ? -3.43 15.688 -6.84 1 63.91 101 ALA A CA 1
ATOM 745 C C . ALA A 1 101 ? -4.664 15.078 -7.5 1 63.91 101 ALA A C 1
ATOM 747 O O . ALA A 1 101 ? -4.738 13.859 -7.684 1 63.91 101 ALA A O 1
ATOM 748 N N . LEU A 1 102 ? -5.5 15.898 -7.906 1 64.56 102 LEU A N 1
ATOM 749 C CA . LEU A 1 102 ? -6.715 15.453 -8.57 1 64.56 102 LEU A CA 1
ATOM 750 C C . LEU A 1 102 ? -6.391 14.773 -9.898 1 64.56 102 LEU A C 1
ATOM 752 O O . LEU A 1 102 ? -6.93 13.703 -10.203 1 64.56 102 LEU A O 1
ATOM 756 N N . ILE A 1 103 ? -5.586 15.422 -10.594 1 64.56 103 ILE A N 1
ATOM 757 C CA . ILE A 1 103 ? -5.18 14.867 -11.883 1 64.56 103 ILE A CA 1
ATOM 758 C C . ILE A 1 103 ? -4.473 13.523 -11.664 1 64.56 103 ILE A C 1
ATOM 760 O O . ILE A 1 103 ? -4.723 12.562 -12.391 1 64.56 103 ILE A O 1
ATOM 764 N N . GLY A 1 104 ? -3.607 13.492 -10.648 1 62.19 104 GLY A N 1
ATOM 765 C CA . GLY A 1 104 ? -2.918 12.25 -10.344 1 62.19 104 GLY A CA 1
ATOM 766 C C . GLY A 1 104 ? -3.859 11.117 -10 1 62.19 104 GLY A C 1
ATOM 767 O O . GLY A 1 104 ? -3.693 9.992 -10.492 1 62.19 104 GLY A O 1
ATOM 768 N N . PHE A 1 105 ? -4.801 11.453 -9.289 1 63.78 105 PHE A N 1
ATOM 769 C CA . PHE A 1 105 ? -5.793 10.453 -8.914 1 63.78 105 PHE A CA 1
ATOM 770 C C . PHE A 1 105 ? -6.586 9.992 -10.125 1 63.78 105 PHE A C 1
ATOM 772 O O . PHE A 1 105 ? -6.871 8.797 -10.273 1 63.78 105 PHE A O 1
ATOM 779 N N . CYS A 1 106 ? -6.906 10.906 -10.891 1 63.66 106 CYS A N 1
ATOM 780 C CA . CYS A 1 106 ? -7.656 10.586 -12.102 1 63.66 106 CYS A CA 1
ATOM 781 C C . CYS A 1 106 ? -6.84 9.703 -13.039 1 63.66 106 CYS A C 1
ATOM 783 O O . CYS A 1 106 ? -7.352 8.711 -13.562 1 63.66 106 CYS A O 1
ATOM 785 N N . LEU A 1 107 ? -5.68 9.984 -13.125 1 62.59 107 LEU A N 1
ATOM 786 C CA . LEU A 1 107 ? -4.812 9.195 -13.992 1 62.59 107 LEU A CA 1
ATOM 787 C C . LEU A 1 107 ? -4.562 7.812 -13.398 1 62.59 107 LEU A C 1
ATOM 789 O O . LEU A 1 107 ? -4.492 6.82 -14.125 1 62.59 107 LEU A O 1
ATOM 793 N N . GLY A 1 108 ? -4.367 7.797 -12.148 1 60.31 108 GLY A N 1
ATOM 794 C CA . GLY A 1 108 ? -4.246 6.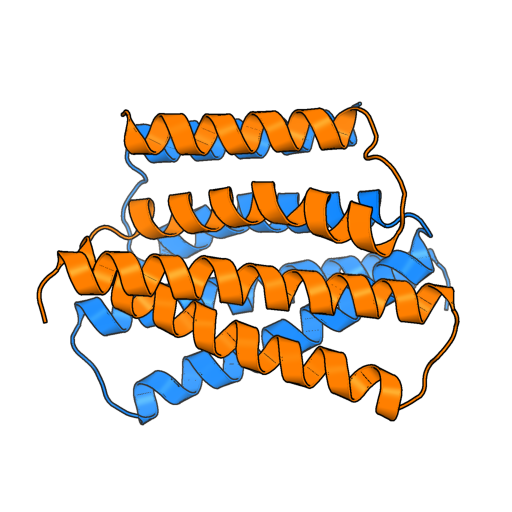508 -11.492 1 60.31 108 GLY A CA 1
ATOM 795 C C . GLY A 1 108 ? -5.465 5.625 -11.68 1 60.31 108 GLY A C 1
ATOM 796 O O . GLY A 1 108 ? -5.336 4.438 -11.984 1 60.31 108 GLY A O 1
ATOM 797 N N . ALA A 1 109 ? -6.57 6.191 -11.5 1 60.88 109 ALA A N 1
ATOM 798 C CA . ALA A 1 109 ? -7.832 5.48 -11.703 1 60.88 109 ALA A CA 1
ATOM 799 C C . ALA A 1 109 ? -7.977 5.016 -13.148 1 60.88 109 ALA A C 1
ATOM 801 O O . ALA A 1 109 ? -8.391 3.883 -13.406 1 60.88 109 ALA A O 1
ATOM 802 N N . LEU A 1 110 ? -7.711 5.84 -14 1 60.69 110 LEU A N 1
ATOM 803 C CA . LEU A 1 110 ? -7.773 5.504 -15.414 1 60.69 110 LEU A CA 1
ATOM 804 C C . LEU A 1 110 ? -6.82 4.359 -15.75 1 60.69 110 LEU A C 1
ATOM 806 O O . LEU A 1 110 ? -7.141 3.5 -16.578 1 60.69 110 LEU A O 1
ATOM 810 N N . GLY A 1 111 ? -5.793 4.41 -15.219 1 58.69 111 GLY A N 1
ATOM 811 C CA . GLY A 1 111 ? -4.867 3.305 -15.398 1 58.69 111 GLY A CA 1
ATOM 812 C C . GLY A 1 111 ? -5.445 1.967 -14.969 1 58.69 111 GLY A C 1
ATOM 813 O O . GLY A 1 111 ? -5.273 0.962 -15.664 1 58.69 111 GLY A O 1
ATOM 814 N N . MET A 1 112 ? -6.117 1.879 -13.875 1 55.88 112 MET A N 1
ATOM 815 C CA . MET A 1 112 ? -6.809 0.675 -13.422 1 55.88 112 MET A CA 1
ATOM 816 C C . MET A 1 112 ? -7.836 0.217 -14.453 1 55.88 112 MET A C 1
ATOM 818 O O . MET A 1 112 ? -7.938 -0.975 -14.75 1 55.88 112 MET A O 1
ATOM 822 N N . PHE A 1 113 ? -8.648 1.185 -14.758 1 56.19 113 PHE A N 1
ATOM 823 C CA . PHE A 1 113 ? -9.695 0.901 -15.727 1 56.19 113 PHE A CA 1
ATOM 824 C C . PHE A 1 113 ? -9.109 0.28 -17 1 56.19 113 PHE A C 1
ATOM 826 O O . PHE A 1 113 ? -9.672 -0.678 -17.531 1 56.19 113 PHE A O 1
ATOM 833 N N . SER A 1 114 ? -8.094 0.754 -17.422 1 55.5 114 SER A N 1
ATOM 834 C CA . SER A 1 114 ? -7.473 0.235 -18.625 1 55.5 114 SER A CA 1
ATOM 835 C C . SER A 1 114 ? -6.953 -1.184 -18.422 1 55.5 114 SER A C 1
ATOM 837 O O . SER A 1 114 ? -7.047 -2.023 -19.312 1 55.5 114 SER A O 1
ATOM 839 N N . THR A 1 115 ? -6.465 -1.504 -17.344 1 53 115 THR A N 1
ATOM 840 C CA . THR A 1 115 ? -5.945 -2.832 -17.031 1 53 115 THR A CA 1
ATOM 841 C C . THR A 1 115 ? -7.066 -3.869 -17.062 1 53 115 THR A C 1
ATOM 843 O O . THR A 1 115 ? -6.879 -4.984 -17.547 1 53 115 THR A O 1
ATOM 846 N N . VAL A 1 116 ? -8.117 -3.518 -16.484 1 52.88 116 VAL A N 1
ATOM 847 C CA . VAL A 1 116 ? -9.234 -4.453 -16.406 1 52.88 116 VAL A CA 1
ATOM 848 C C . VAL A 1 116 ? -9.867 -4.617 -17.797 1 52.88 116 VAL A C 1
ATOM 850 O O . VAL A 1 116 ? -10.312 -5.707 -18.156 1 52.88 116 VAL A O 1
ATOM 853 N N . MET A 1 117 ? -9.914 -3.529 -18.391 1 54.53 117 MET A N 1
ATOM 854 C CA . MET A 1 117 ? -10.641 -3.559 -19.656 1 54.53 117 MET A CA 1
ATOM 855 C C . MET A 1 117 ? -9.773 -4.133 -20.766 1 54.53 117 MET A C 1
ATOM 857 O O . MET A 1 117 ? -10.289 -4.621 -21.781 1 54.53 117 MET A O 1
ATOM 861 N N . LEU A 1 118 ? -8.477 -3.932 -20.562 1 53.19 118 LEU A N 1
ATOM 862 C CA . LEU A 1 118 ? -7.633 -4.406 -21.656 1 53.19 118 LEU A CA 1
ATOM 863 C C . LEU A 1 118 ? -6.879 -5.668 -21.25 1 53.19 118 LEU A C 1
ATOM 865 O O . LEU A 1 118 ? -6.492 -5.82 -20.094 1 53.19 118 LEU A O 1
ATOM 869 N N . MET B 1 1 ? 16.781 19.234 12.594 1 62.81 1 MET B N 1
ATOM 870 C CA . MET B 1 1 ? 17.016 18.625 11.289 1 62.81 1 MET B CA 1
ATOM 871 C C . MET B 1 1 ? 16.375 19.453 10.18 1 62.81 1 MET B C 1
ATOM 873 O O . MET B 1 1 ? 15.258 19.969 10.344 1 62.81 1 MET B O 1
ATOM 877 N N . SER B 1 2 ? 17.125 19.719 9.055 1 85.44 2 SER B N 1
ATOM 878 C CA . SER B 1 2 ? 16.625 20.547 7.961 1 85.44 2 SER B CA 1
ATOM 879 C C . SER B 1 2 ? 15.43 19.906 7.285 1 85.44 2 SER B C 1
ATOM 881 O O . SER B 1 2 ? 15.258 18.688 7.33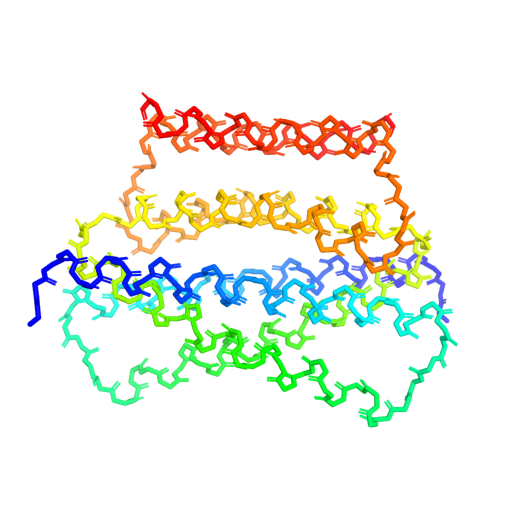2 1 85.44 2 SER B O 1
ATOM 883 N N . LYS B 1 3 ? 14.523 20.547 6.875 1 87.19 3 LYS B N 1
ATOM 884 C CA . LYS B 1 3 ? 13.328 20.094 6.168 1 87.19 3 LYS B CA 1
ATOM 885 C C . LYS B 1 3 ? 13.703 19.219 4.969 1 87.19 3 LYS B C 1
ATOM 887 O O . LYS B 1 3 ? 13 18.266 4.652 1 87.19 3 LYS B O 1
ATOM 892 N N . GLU B 1 4 ? 14.766 19.609 4.402 1 83.62 4 GLU B N 1
ATOM 893 C CA . GLU B 1 4 ? 15.25 18.828 3.264 1 83.62 4 GLU B CA 1
ATOM 894 C C . GLU B 1 4 ? 15.625 17.406 3.684 1 83.62 4 GLU B C 1
ATOM 896 O O . GLU B 1 4 ? 15.281 16.438 3 1 83.62 4 GLU B O 1
ATOM 901 N N . LEU B 1 5 ? 16.281 17.328 4.73 1 87.69 5 LEU B N 1
ATOM 902 C CA . LEU B 1 5 ? 16.703 16.031 5.234 1 87.69 5 LEU B CA 1
ATOM 903 C C . LEU B 1 5 ? 15.492 15.188 5.633 1 87.69 5 LEU B C 1
ATOM 905 O O . LEU B 1 5 ? 15.461 13.977 5.387 1 87.69 5 LEU B O 1
ATOM 909 N N . LEU B 1 6 ? 14.531 15.75 6.207 1 89.81 6 LEU B N 1
ATOM 910 C CA . LEU B 1 6 ? 13.305 15.047 6.574 1 89.81 6 LEU B CA 1
ATOM 911 C C . LEU B 1 6 ? 12.594 14.508 5.336 1 89.81 6 LEU B C 1
ATOM 913 O O . LEU B 1 6 ? 12.125 13.367 5.328 1 89.81 6 LEU B O 1
ATOM 917 N N . GLY B 1 7 ? 12.586 15.328 4.328 1 89.62 7 GLY B N 1
ATOM 918 C CA . GLY B 1 7 ? 11.938 14.922 3.09 1 89.62 7 GLY B CA 1
ATOM 919 C C . GLY B 1 7 ? 12.625 13.742 2.418 1 89.62 7 GLY B C 1
ATOM 920 O O . GLY B 1 7 ? 11.961 12.797 1.992 1 89.62 7 GLY B O 1
ATOM 921 N N . VAL B 1 8 ? 13.867 13.836 2.348 1 88.88 8 VAL B N 1
ATOM 922 C CA . VAL B 1 8 ? 14.641 12.773 1.714 1 88.88 8 VAL B CA 1
ATOM 923 C C . VAL B 1 8 ? 14.5 11.484 2.518 1 88.88 8 VAL B C 1
ATOM 925 O O . VAL B 1 8 ? 14.344 10.406 1.943 1 88.88 8 VAL B O 1
ATOM 928 N N . SER B 1 9 ? 14.562 11.547 3.809 1 93 9 SER B N 1
ATOM 929 C CA . SER B 1 9 ? 14.375 10.383 4.668 1 93 9 SER B CA 1
ATOM 930 C C . SER B 1 9 ? 12.984 9.781 4.504 1 93 9 SER B C 1
ATOM 932 O O . SER B 1 9 ? 12.828 8.562 4.465 1 93 9 SER B O 1
ATOM 934 N N . ALA B 1 10 ? 12.016 10.672 4.438 1 94.81 10 ALA B N 1
ATOM 935 C CA . ALA B 1 10 ? 10.648 10.203 4.238 1 94.81 10 ALA B CA 1
ATOM 936 C C . ALA B 1 10 ? 10.516 9.438 2.926 1 94.81 10 ALA B C 1
ATOM 938 O O . ALA B 1 10 ? 9.898 8.375 2.881 1 94.81 10 ALA B O 1
ATOM 939 N N . LEU B 1 11 ? 11.109 9.969 1.944 1 89.5 11 LEU B N 1
ATOM 940 C CA . LEU B 1 11 ? 11.062 9.32 0.638 1 89.5 11 LEU B CA 1
ATOM 941 C C . LEU B 1 11 ? 11.766 7.969 0.678 1 89.5 11 LEU B C 1
ATOM 943 O O . LEU B 1 11 ? 11.242 6.98 0.158 1 89.5 11 LEU B O 1
ATOM 947 N N . GLY B 1 12 ? 12.891 7.941 1.217 1 93.5 12 GLY B N 1
ATOM 948 C CA . GLY B 1 12 ? 13.609 6.684 1.367 1 93.5 12 GLY B CA 1
ATOM 949 C C . GLY B 1 12 ? 12.812 5.633 2.115 1 93.5 12 GLY B C 1
ATOM 950 O O . GLY B 1 12 ? 12.711 4.484 1.673 1 93.5 12 GLY B O 1
ATOM 951 N N . LEU B 1 13 ? 12.234 5.977 3.203 1 96.94 13 LEU B N 1
ATOM 952 C CA . LEU B 1 13 ? 11.414 5.066 3.994 1 96.94 13 LEU B CA 1
ATOM 953 C C . LEU B 1 13 ? 10.203 4.598 3.197 1 96.94 13 LEU B C 1
ATOM 955 O O . LEU B 1 13 ? 9.789 3.443 3.311 1 96.94 13 LEU B O 1
ATOM 959 N N . MET B 1 14 ? 9.656 5.496 2.449 1 95.25 14 MET B N 1
ATOM 960 C CA . MET B 1 14 ? 8.469 5.18 1.665 1 95.25 14 MET B CA 1
ATOM 961 C C . MET B 1 14 ? 8.781 4.125 0.607 1 95.25 14 MET B C 1
ATOM 963 O O . MET B 1 14 ? 8.055 3.139 0.477 1 95.25 14 MET B O 1
ATOM 967 N N . VAL B 1 15 ? 9.82 4.352 -0.061 1 91.88 15 VAL B N 1
ATOM 968 C CA . VAL B 1 15 ? 10.195 3.441 -1.14 1 91.88 15 VAL B CA 1
ATOM 969 C C . VAL B 1 15 ? 10.562 2.078 -0.561 1 91.88 15 VAL B C 1
ATOM 971 O O . VAL B 1 15 ? 10.094 1.043 -1.039 1 91.88 15 VAL B O 1
ATOM 974 N N . VAL B 1 16 ? 11.336 2.092 0.455 1 96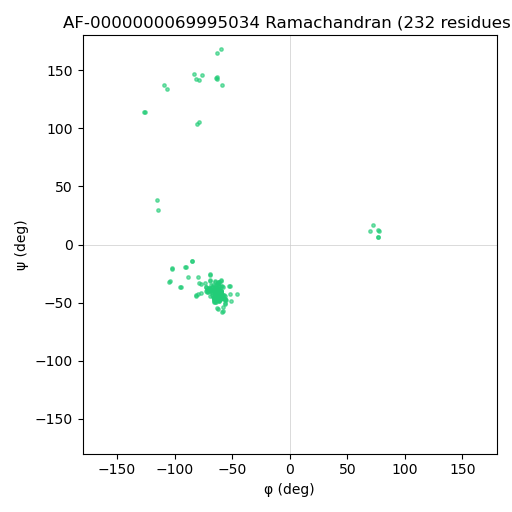.19 16 VAL B N 1
ATOM 975 C CA . VAL B 1 16 ? 11.758 0.846 1.087 1 96.19 16 VAL B CA 1
ATOM 976 C C . VAL B 1 16 ? 10.547 0.139 1.696 1 96.19 16 VAL B C 1
ATOM 978 O O . VAL B 1 16 ? 10.383 -1.072 1.531 1 96.19 16 VAL B O 1
ATOM 981 N N . GLY B 1 17 ? 9.719 0.886 2.393 1 97.94 17 GLY B N 1
ATOM 982 C CA . GLY B 1 17 ? 8.523 0.31 2.988 1 97.94 17 GLY B CA 1
ATOM 983 C C . GLY B 1 17 ? 7.582 -0.304 1.969 1 97.94 17 GLY B C 1
ATOM 984 O O . GLY B 1 17 ? 7.125 -1.437 2.139 1 97.94 17 GLY B O 1
ATOM 985 N N . GLU B 1 18 ? 7.332 0.417 0.929 1 95.5 18 GLU B N 1
ATOM 986 C CA . GLU B 1 18 ? 6.453 -0.082 -0.125 1 95.5 18 GLU B CA 1
ATOM 987 C C . GLU B 1 18 ? 7.035 -1.329 -0.784 1 95.5 18 GLU B C 1
ATOM 989 O O . GLU B 1 18 ? 6.312 -2.295 -1.042 1 95.5 18 GLU B O 1
ATOM 994 N N . PHE B 1 19 ? 8.289 -1.272 -1.095 1 94.69 19 PHE B N 1
ATOM 995 C CA . PHE B 1 19 ? 8.945 -2.43 -1.699 1 94.69 19 PHE B CA 1
ATOM 996 C C . PHE B 1 19 ? 8.789 -3.66 -0.814 1 94.69 19 PHE B C 1
ATOM 998 O O . PHE B 1 19 ? 8.383 -4.727 -1.286 1 94.69 19 PHE B O 1
ATOM 1005 N N . CYS B 1 20 ? 9.102 -3.531 0.405 1 96.5 20 CYS B N 1
ATOM 1006 C CA . CYS B 1 20 ? 9.016 -4.641 1.347 1 96.5 20 CYS B CA 1
ATOM 1007 C C . CYS B 1 20 ? 7.574 -5.133 1.479 1 96.5 20 CYS B C 1
ATOM 1009 O O . CYS B 1 20 ? 7.328 -6.336 1.544 1 96.5 20 CYS B O 1
ATOM 1011 N N . ALA B 1 21 ? 6.656 -4.242 1.575 1 97.44 21 ALA B N 1
ATOM 1012 C CA . ALA B 1 21 ? 5.25 -4.621 1.691 1 97.44 21 ALA B CA 1
ATOM 1013 C C . ALA B 1 21 ? 4.789 -5.406 0.465 1 97.44 21 ALA B C 1
ATOM 1015 O O . ALA B 1 21 ? 4.211 -6.488 0.593 1 97.44 21 ALA B O 1
ATOM 1016 N N . ILE B 1 22 ? 5.082 -4.891 -0.7 1 95.81 22 ILE B N 1
ATOM 1017 C CA . ILE B 1 22 ? 4.676 -5.516 -1.953 1 95.81 22 ILE B CA 1
ATOM 1018 C C . ILE B 1 22 ? 5.359 -6.875 -2.094 1 95.81 22 ILE B C 1
ATOM 1020 O O . ILE B 1 22 ? 4.719 -7.863 -2.455 1 95.81 22 ILE B O 1
ATOM 1024 N N . TYR B 1 23 ? 6.617 -6.844 -1.816 1 95.75 23 TYR B N 1
ATOM 1025 C CA . TYR B 1 23 ? 7.379 -8.086 -1.885 1 95.75 23 TYR B CA 1
ATOM 1026 C C . TYR B 1 23 ? 6.754 -9.156 -1 1 95.75 23 TYR B C 1
ATOM 1028 O O . TYR B 1 23 ? 6.555 -10.297 -1.436 1 95.75 23 TYR B O 1
ATOM 1036 N N . SER B 1 24 ? 6.441 -8.812 0.193 1 97.12 24 SER B N 1
ATOM 1037 C CA . SER B 1 24 ? 5.844 -9.75 1.137 1 97.12 24 SER B CA 1
ATOM 1038 C C . SER B 1 24 ? 4.504 -10.273 0.629 1 97.12 24 SER B C 1
ATOM 1040 O O . SER B 1 24 ? 4.215 -11.461 0.736 1 97.12 24 SER B O 1
ATOM 1042 N N . GLU B 1 25 ? 3.713 -9.398 0.112 1 97.31 25 GLU B N 1
ATOM 1043 C CA . GLU B 1 25 ? 2.412 -9.781 -0.428 1 97.31 25 GLU B CA 1
ATOM 1044 C C . GLU B 1 25 ? 2.564 -10.75 -1.602 1 97.31 25 GLU B C 1
ATOM 1046 O O . GLU B 1 25 ? 1.884 -11.773 -1.663 1 97.31 25 GLU B O 1
ATOM 1051 N N . VAL B 1 26 ? 3.451 -10.461 -2.479 1 94.44 26 VAL B N 1
ATOM 1052 C CA . VAL B 1 26 ? 3.613 -11.25 -3.695 1 94.44 26 VAL B CA 1
ATOM 1053 C C . VAL B 1 26 ? 4.254 -12.594 -3.359 1 94.44 26 VAL B C 1
ATOM 1055 O O . VAL B 1 26 ? 3.896 -13.617 -3.939 1 94.44 26 VAL B O 1
ATOM 1058 N N . VAL B 1 27 ? 5.16 -12.602 -2.436 1 94.31 27 VAL B N 1
ATOM 1059 C CA . VAL B 1 27 ? 5.777 -13.844 -2 1 94.31 27 VAL B CA 1
ATOM 1060 C C . VAL B 1 27 ? 4.719 -14.766 -1.397 1 94.31 27 VAL B C 1
ATOM 1062 O O . VAL B 1 27 ? 4.742 -15.977 -1.616 1 94.31 27 VAL B O 1
ATOM 1065 N N . THR B 1 28 ? 3.838 -14.211 -0.648 1 95.25 28 THR B N 1
ATOM 1066 C CA . THR B 1 28 ? 2.77 -15 -0.04 1 95.25 28 THR B CA 1
ATOM 1067 C C . THR B 1 28 ? 1.871 -15.609 -1.11 1 95.25 28 THR B C 1
ATOM 1069 O O . THR B 1 28 ? 1.422 -16.75 -0.974 1 95.25 28 THR B O 1
ATOM 1072 N N . ALA B 1 29 ? 1.601 -14.875 -2.148 1 93.75 29 ALA B N 1
ATOM 1073 C CA . ALA B 1 29 ? 0.851 -15.414 -3.279 1 93.75 29 ALA B CA 1
ATOM 1074 C C . ALA B 1 29 ? 1.602 -16.578 -3.926 1 93.75 29 ALA B C 1
ATOM 1076 O O . ALA B 1 29 ? 0.992 -17.562 -4.328 1 93.75 29 ALA B O 1
ATOM 1077 N N . ARG B 1 30 ? 2.871 -16.359 -4.02 1 92.31 30 ARG B N 1
ATOM 1078 C CA . ARG B 1 30 ? 3.691 -17.406 -4.605 1 92.31 30 ARG B CA 1
ATOM 1079 C C . ARG B 1 30 ? 3.674 -18.672 -3.74 1 92.31 30 ARG B C 1
ATOM 1081 O O . ARG B 1 30 ? 3.701 -19.781 -4.258 1 92.31 30 ARG B O 1
ATOM 1088 N N . LEU B 1 31 ? 3.719 -18.469 -2.459 1 89.69 31 LEU B N 1
ATOM 1089 C CA . LEU B 1 31 ? 3.639 -19.594 -1.54 1 89.69 31 LEU B CA 1
ATOM 1090 C C . LEU B 1 31 ? 2.342 -20.375 -1.744 1 89.69 31 LEU B C 1
ATOM 1092 O O . LEU B 1 31 ? 2.32 -21.609 -1.625 1 89.69 31 LEU B O 1
ATOM 1096 N N . ALA B 1 32 ? 1.271 -19.719 -2.053 1 86.19 32 ALA B N 1
ATOM 1097 C CA . ALA B 1 32 ? 0 -20.375 -2.359 1 86.19 32 ALA B CA 1
ATOM 1098 C C . ALA B 1 32 ? 0.109 -21.203 -3.629 1 86.19 32 ALA B C 1
ATOM 1100 O O . ALA B 1 32 ? -0.503 -22.281 -3.729 1 86.19 32 ALA B O 1
ATOM 1101 N N . GLN B 1 33 ? 0.825 -20.75 -4.566 1 82.19 33 GLN B N 1
ATOM 1102 C CA . GLN B 1 33 ? 1.041 -21.453 -5.82 1 82.19 33 GLN B CA 1
ATOM 1103 C C . GLN B 1 33 ? 1.792 -22.766 -5.59 1 82.19 33 GLN B C 1
ATOM 1105 O O . GLN B 1 33 ? 1.455 -23.797 -6.18 1 82.19 33 GLN B O 1
ATOM 1110 N N . THR B 1 34 ? 2.799 -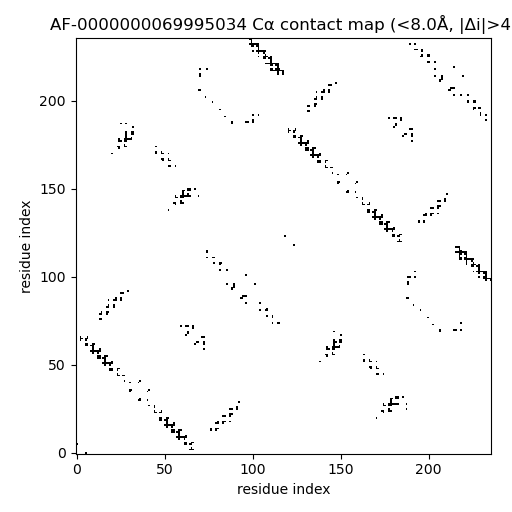22.688 -4.703 1 81.75 34 THR B N 1
ATOM 1111 C CA . THR B 1 34 ? 3.66 -23.844 -4.484 1 81.75 34 THR B CA 1
ATOM 1112 C C . THR B 1 34 ? 3.039 -24.797 -3.469 1 81.75 34 THR B C 1
ATOM 1114 O O . THR B 1 34 ? 3.453 -25.953 -3.363 1 81.75 34 THR B O 1
ATOM 1117 N N . GLY B 1 35 ? 2.057 -24.281 -2.801 1 81.19 35 GLY B N 1
ATOM 1118 C CA . GLY B 1 35 ? 1.415 -25.125 -1.804 1 81.19 35 GLY B CA 1
ATOM 1119 C C . GLY B 1 35 ? 2.229 -25.266 -0.531 1 81.19 35 GLY B C 1
ATOM 1120 O O . GLY B 1 35 ? 2.004 -26.188 0.257 1 81.19 35 GLY B O 1
ATOM 1121 N N . ASN B 1 36 ? 3.199 -24.453 -0.419 1 74.5 36 ASN B N 1
ATOM 1122 C CA . ASN B 1 36 ? 4.008 -24.469 0.796 1 74.5 36 ASN B CA 1
ATOM 1123 C C . ASN B 1 36 ? 3.322 -23.703 1.93 1 74.5 36 ASN B C 1
ATOM 1125 O O . ASN B 1 36 ? 3.34 -22.484 1.957 1 74.5 36 ASN B O 1
ATOM 1129 N N . VAL B 1 37 ? 2.812 -24.438 2.768 1 76.31 37 VAL B N 1
ATOM 1130 C CA . VAL B 1 37 ? 2.012 -23.812 3.82 1 76.31 37 VAL B CA 1
ATOM 1131 C C . VAL B 1 37 ? 2.686 -24.031 5.176 1 76.31 37 VAL B C 1
ATOM 1133 O O . VAL B 1 37 ? 2.012 -24.078 6.207 1 76.31 37 VAL B O 1
ATOM 1136 N N . SER B 1 38 ? 3.928 -23.953 5.176 1 81.56 38 SER B N 1
ATOM 1137 C CA . SER B 1 38 ? 4.57 -24.094 6.48 1 81.56 38 SER B CA 1
ATOM 1138 C C . SER B 1 38 ? 4.57 -22.766 7.23 1 81.56 38 SER B C 1
ATOM 1140 O O . SER B 1 38 ? 4.605 -21.688 6.613 1 81.56 38 SER B O 1
ATOM 1142 N N . TRP B 1 39 ? 4.457 -22.891 8.516 1 82.31 39 TRP B N 1
ATOM 1143 C CA . TRP B 1 39 ? 4.465 -21.703 9.367 1 82.31 39 TRP B CA 1
ATOM 1144 C C . TRP B 1 39 ? 5.766 -20.922 9.203 1 82.31 39 TRP B C 1
ATOM 1146 O O . TRP B 1 39 ? 5.773 -19.688 9.266 1 82.31 39 TRP B O 1
ATOM 1156 N N . GLU B 1 40 ? 6.762 -21.641 8.914 1 82.5 40 GLU B N 1
ATOM 1157 C CA . GLU B 1 40 ? 8.062 -21 8.742 1 82.5 40 GLU B CA 1
ATOM 1158 C C . GLU B 1 40 ? 8.102 -20.156 7.465 1 82.5 40 GLU B C 1
ATOM 1160 O O . GLU B 1 40 ? 8.648 -19.047 7.457 1 82.5 40 GLU B O 1
ATOM 1165 N N . ALA B 1 41 ? 7.477 -20.734 6.527 1 84.38 41 ALA B N 1
ATOM 1166 C CA . ALA B 1 41 ? 7.473 -20.031 5.246 1 84.38 41 ALA B CA 1
ATOM 1167 C C . ALA B 1 41 ? 6.637 -18.766 5.32 1 84.38 41 ALA B C 1
ATOM 1169 O O . ALA B 1 41 ? 6.941 -17.766 4.648 1 84.38 41 ALA B O 1
ATOM 1170 N N . PHE B 1 42 ? 5.707 -18.766 6.215 1 89.12 42 PHE B N 1
ATOM 1171 C CA . PHE B 1 42 ? 4.797 -17.625 6.324 1 89.12 42 PHE B CA 1
ATOM 1172 C C . PHE B 1 42 ? 5.344 -16.594 7.297 1 89.12 42 PHE B C 1
ATOM 1174 O O . PHE B 1 42 ? 4.98 -15.414 7.227 1 89.12 42 PHE B O 1
ATOM 1181 N N . SER B 1 43 ? 6.195 -16.953 8.109 1 91.31 43 SER B N 1
ATOM 1182 C CA . SER B 1 43 ? 6.715 -16.062 9.133 1 91.31 43 SER B CA 1
ATOM 1183 C C . SER B 1 43 ? 7.586 -14.969 8.523 1 91.31 43 SER B C 1
ATOM 1185 O O . SER B 1 43 ? 7.57 -13.82 8.984 1 91.31 43 SER B O 1
ATOM 1187 N N . VAL B 1 44 ? 8.328 -15.336 7.527 1 93.25 44 VAL B N 1
ATOM 1188 C CA . VAL B 1 44 ? 9.258 -14.383 6.93 1 93.25 44 VAL B CA 1
ATOM 1189 C C . VAL B 1 44 ? 8.477 -13.25 6.27 1 93.25 44 VAL B C 1
ATOM 1191 O O . VAL B 1 44 ? 8.703 -12.078 6.574 1 93.25 44 VAL B O 1
ATOM 1194 N N . PRO B 1 45 ? 7.484 -13.547 5.473 1 95.06 45 PRO B N 1
ATOM 1195 C CA . PRO B 1 45 ? 6.695 -12.461 4.891 1 95.06 45 PRO B CA 1
ATOM 1196 C C . PRO B 1 45 ? 5.977 -11.617 5.945 1 95.06 45 PRO B C 1
ATOM 1198 O O . PRO B 1 45 ? 5.828 -10.406 5.777 1 95.06 45 PRO B O 1
ATOM 1201 N N . VAL B 1 46 ? 5.535 -12.172 6.953 1 95.75 46 VAL B N 1
ATOM 1202 C CA . VAL B 1 46 ? 4.844 -11.453 8.008 1 95.75 46 VAL B CA 1
ATOM 1203 C C . VAL B 1 46 ? 5.805 -10.469 8.68 1 95.75 46 VAL B C 1
ATOM 1205 O O . VAL B 1 46 ? 5.453 -9.312 8.914 1 95.75 46 VAL B O 1
ATOM 1208 N N . LEU B 1 47 ? 6.949 -10.961 8.977 1 95.94 47 LEU B N 1
ATOM 1209 C CA . LEU B 1 47 ? 7.945 -10.109 9.609 1 95.94 47 LEU B CA 1
ATOM 1210 C C . LEU B 1 47 ? 8.344 -8.953 8.695 1 95.94 47 LEU B C 1
ATOM 1212 O O . LEU B 1 47 ? 8.453 -7.812 9.148 1 95.94 47 LEU B O 1
ATOM 1216 N N . ILE B 1 48 ? 8.539 -9.227 7.457 1 96.94 48 ILE B N 1
ATOM 1217 C CA . ILE B 1 48 ? 8.891 -8.203 6.48 1 96.94 48 ILE B CA 1
ATOM 1218 C C . ILE B 1 48 ? 7.754 -7.184 6.367 1 96.94 48 ILE B C 1
ATOM 1220 O O . ILE B 1 48 ? 8 -5.98 6.293 1 96.94 48 ILE B O 1
ATOM 1224 N N . MET B 1 49 ? 6.523 -7.656 6.379 1 97.62 49 MET B N 1
ATOM 1225 C CA . MET B 1 49 ? 5.355 -6.777 6.305 1 97.62 49 MET B CA 1
ATOM 1226 C C . MET B 1 49 ? 5.289 -5.852 7.512 1 97.62 49 MET B C 1
ATOM 1228 O O . MET B 1 49 ? 4.945 -4.676 7.383 1 97.62 49 MET B O 1
ATOM 1232 N N . CYS B 1 50 ? 5.586 -6.391 8.625 1 95.69 50 CYS B N 1
ATOM 1233 C CA . CYS B 1 50 ? 5.582 -5.566 9.828 1 95.69 50 CYS B CA 1
ATOM 1234 C C . CYS B 1 50 ? 6.652 -4.484 9.758 1 95.69 50 CYS B C 1
ATOM 1236 O O . CYS B 1 50 ? 6.406 -3.334 10.117 1 95.69 50 CYS B O 1
ATOM 1238 N N . LEU B 1 51 ? 7.789 -4.852 9.312 1 96.69 51 LEU B N 1
ATOM 1239 C CA . LEU B 1 51 ? 8.852 -3.869 9.117 1 96.69 51 LEU B CA 1
ATOM 1240 C C . LEU B 1 51 ? 8.438 -2.82 8.086 1 96.69 51 LEU B C 1
ATOM 1242 O O . LEU B 1 51 ? 8.672 -1.626 8.289 1 96.69 51 LEU B O 1
ATOM 1246 N N . ALA B 1 52 ? 7.844 -3.275 7.047 1 97.94 52 ALA B N 1
ATOM 1247 C CA . ALA B 1 52 ? 7.355 -2.369 6.012 1 97.94 52 ALA B CA 1
ATOM 1248 C C . ALA B 1 52 ? 6.359 -1.364 6.586 1 97.94 52 ALA B C 1
ATOM 1250 O O . ALA B 1 52 ? 6.445 -0.167 6.301 1 97.94 52 ALA B O 1
ATOM 1251 N N . GLY B 1 53 ? 5.441 -1.879 7.387 1 97.5 53 GLY B N 1
ATOM 1252 C CA . GLY B 1 53 ? 4.461 -1.007 8.016 1 97.5 53 GLY B CA 1
ATOM 1253 C C . GLY B 1 53 ? 5.094 0.094 8.852 1 97.5 53 GLY B C 1
ATOM 1254 O O . GLY B 1 53 ? 4.664 1.249 8.789 1 97.5 53 GLY B O 1
ATOM 1255 N N . LEU B 1 54 ? 6.059 -0.285 9.586 1 96.56 54 LEU B N 1
ATOM 1256 C CA . LEU B 1 54 ? 6.754 0.697 10.414 1 96.56 54 LEU B CA 1
ATOM 1257 C C . LEU B 1 54 ? 7.438 1.749 9.547 1 96.56 54 LEU B C 1
ATOM 1259 O O . LEU B 1 54 ? 7.379 2.943 9.852 1 96.56 54 LEU B O 1
ATOM 1263 N N . CYS B 1 55 ? 8.07 1.344 8.555 1 96.75 55 CYS B N 1
ATOM 1264 C CA . CYS B 1 55 ? 8.727 2.262 7.629 1 96.75 55 CYS B CA 1
ATOM 1265 C C . CYS B 1 55 ? 7.715 3.211 6.996 1 96.75 55 CYS B C 1
ATOM 1267 O O . CYS B 1 55 ? 7.977 4.406 6.871 1 96.75 55 CYS B O 1
ATOM 1269 N N . LEU B 1 56 ? 6.562 2.699 6.621 1 97.88 56 LEU B N 1
ATOM 1270 C CA . LEU B 1 56 ? 5.559 3.52 5.953 1 97.88 56 LEU B CA 1
ATOM 1271 C C . LEU B 1 56 ? 4.949 4.531 6.918 1 97.88 56 LEU B C 1
ATOM 1273 O O . LEU B 1 56 ? 4.703 5.68 6.547 1 97.88 56 LEU B O 1
ATOM 1277 N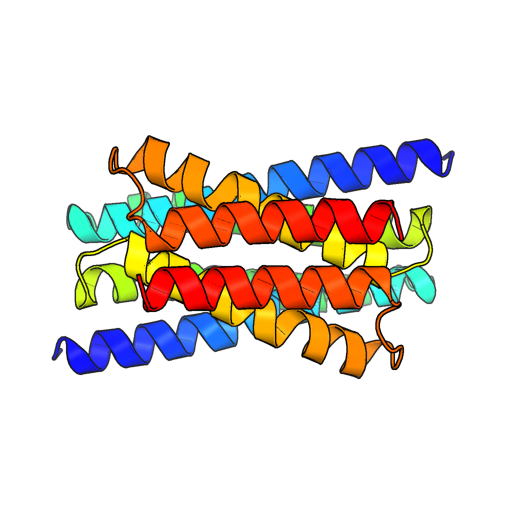 N . LEU B 1 57 ? 4.734 4.145 8.109 1 97.06 57 LEU B N 1
ATOM 1278 C CA . LEU B 1 57 ? 4.266 5.09 9.117 1 97.06 57 LEU B CA 1
ATOM 1279 C C . LEU B 1 57 ? 5.281 6.207 9.328 1 97.06 57 LEU B C 1
ATOM 1281 O O . LEU B 1 57 ? 4.914 7.383 9.375 1 97.06 57 LEU B O 1
ATOM 1285 N N . GLY B 1 58 ? 6.531 5.836 9.422 1 95.88 58 GLY B N 1
ATOM 1286 C CA . GLY B 1 58 ? 7.582 6.836 9.531 1 95.88 58 GLY B CA 1
ATOM 1287 C C . GLY B 1 58 ? 7.66 7.758 8.328 1 95.88 58 GLY B C 1
ATOM 1288 O O . GLY B 1 58 ? 7.898 8.961 8.484 1 95.88 58 GLY B O 1
ATOM 1289 N N . ALA B 1 59 ? 7.457 7.195 7.215 1 96.69 59 ALA B N 1
ATOM 1290 C CA . ALA B 1 59 ? 7.48 7.988 5.988 1 96.69 59 ALA B CA 1
ATOM 1291 C C . ALA B 1 59 ? 6.371 9.039 5.988 1 96.69 59 ALA B C 1
ATOM 1293 O O . ALA B 1 59 ? 6.594 10.188 5.598 1 96.69 59 ALA B O 1
ATOM 1294 N N . TYR B 1 60 ? 5.191 8.648 6.379 1 96.19 60 TYR B N 1
ATOM 1295 C CA . TYR B 1 60 ? 4.07 9.578 6.391 1 96.19 60 TYR B CA 1
ATOM 1296 C C . TYR B 1 60 ? 4.266 10.648 7.453 1 96.19 60 TYR B C 1
ATOM 1298 O O . TYR B 1 60 ? 3.936 11.82 7.234 1 96.19 60 TYR B O 1
ATOM 1306 N N . TRP B 1 61 ? 4.789 10.242 8.578 1 95 61 TRP B N 1
ATOM 1307 C CA . TRP B 1 61 ? 5.078 11.203 9.633 1 95 61 TRP B CA 1
ATOM 1308 C C . TRP B 1 61 ? 6.125 12.211 9.18 1 95 61 TRP B C 1
ATOM 1310 O O . TRP B 1 61 ? 5.895 13.422 9.227 1 95 61 TRP B O 1
ATOM 1320 N N . LEU B 1 62 ? 7.262 11.734 8.734 1 93.56 62 LEU B N 1
ATOM 1321 C CA . LEU B 1 62 ? 8.359 12.594 8.312 1 93.56 62 LEU B CA 1
ATOM 1322 C C . LEU B 1 62 ? 7.977 13.398 7.074 1 93.56 62 LEU B C 1
ATOM 1324 O O . LEU B 1 62 ? 8.359 14.562 6.945 1 93.56 62 LEU B O 1
ATOM 1328 N N . GLY B 1 63 ? 7.27 12.742 6.215 1 93.62 63 GLY B N 1
ATOM 1329 C CA . GLY B 1 63 ? 6.84 13.43 5.008 1 93.62 63 GLY B CA 1
ATOM 1330 C C . GLY B 1 63 ? 5.945 14.625 5.289 1 93.62 63 GLY B C 1
ATOM 1331 O O . GLY B 1 63 ? 6.133 15.695 4.711 1 93.62 63 GLY B O 1
ATOM 1332 N N . TYR B 1 64 ? 5.02 14.398 6.113 1 92.81 64 TYR B N 1
ATOM 1333 C CA . TYR B 1 64 ? 4.137 15.508 6.445 1 92.81 64 TYR B CA 1
ATOM 1334 C C . TYR B 1 64 ? 4.891 16.609 7.191 1 92.81 64 TYR B C 1
ATOM 1336 O O . TYR B 1 64 ? 4.641 17.797 6.98 1 92.81 64 TYR B O 1
ATOM 1344 N N . ALA B 1 65 ? 5.75 16.203 8.062 1 92.38 65 ALA B N 1
ATOM 1345 C CA . ALA B 1 65 ? 6.555 17.172 8.797 1 92.38 65 ALA B CA 1
ATOM 1346 C C . ALA B 1 65 ? 7.422 18 7.859 1 92.38 65 ALA B C 1
ATOM 1348 O O . ALA B 1 65 ? 7.656 19.188 8.102 1 92.38 65 ALA B O 1
ATOM 1349 N N . ALA B 1 66 ? 7.84 17.453 6.832 1 90.31 66 ALA B N 1
ATOM 1350 C CA . ALA B 1 66 ? 8.742 18.125 5.898 1 90.31 66 ALA B CA 1
ATOM 1351 C C . ALA B 1 66 ? 7.969 19.047 4.961 1 90.31 66 ALA B C 1
ATOM 1353 O O . ALA B 1 66 ? 8.383 20.172 4.719 1 90.31 66 ALA B O 1
ATOM 1354 N N . VAL B 1 67 ? 6.852 18.547 4.453 1 87.75 67 VAL B N 1
ATOM 1355 C CA . VAL B 1 67 ? 6.195 19.266 3.359 1 87.75 67 VAL B CA 1
ATOM 1356 C C . VAL B 1 67 ? 4.965 20 3.887 1 87.75 67 VAL B C 1
ATOM 1358 O O . VAL B 1 67 ? 4.582 21.047 3.357 1 87.75 67 VAL B O 1
ATOM 1361 N N . GLY B 1 68 ? 4.316 19.484 4.875 1 88.56 68 GLY B N 1
ATOM 1362 C CA . GLY B 1 68 ? 3.141 20.109 5.465 1 88.56 68 GLY B CA 1
ATOM 1363 C C . GLY B 1 68 ? 1.889 19.938 4.629 1 88.56 68 GLY B C 1
ATOM 1364 O O . GLY B 1 68 ? 0.887 20.625 4.852 1 88.56 68 GLY B O 1
ATOM 1365 N N . ASP B 1 69 ? 2.002 19.172 3.59 1 86.5 69 ASP B N 1
ATOM 1366 C CA . ASP B 1 69 ? 0.882 18.906 2.697 1 86.5 69 ASP B CA 1
ATOM 1367 C C . ASP B 1 69 ? 0.679 17.391 2.521 1 86.5 69 ASP B C 1
ATOM 1369 O O . ASP B 1 69 ? 1.489 16.719 1.879 1 86.5 69 ASP B O 1
ATOM 1373 N N . ILE B 1 70 ? -0.433 16.938 3.014 1 88.81 70 ILE B N 1
ATOM 1374 C CA . ILE B 1 70 ? -0.695 15.5 3.031 1 88.81 70 ILE B CA 1
ATOM 1375 C C . ILE B 1 70 ? -0.908 15 1.605 1 88.81 70 ILE B C 1
ATOM 1377 O O . ILE B 1 70 ? -0.613 13.844 1.298 1 88.81 70 ILE B O 1
ATOM 1381 N N . TRP B 1 71 ? -1.412 15.773 0.782 1 83.81 71 TRP B N 1
ATOM 1382 C CA . TRP B 1 71 ? -1.684 15.352 -0.588 1 83.81 71 TRP B CA 1
ATOM 1383 C C . TRP B 1 71 ? -0.386 15.102 -1.349 1 83.81 71 TRP B C 1
ATOM 1385 O O . TRP B 1 71 ? -0.314 14.203 -2.186 1 83.81 71 TRP B O 1
ATOM 1395 N N . VAL B 1 72 ? 0.572 15.867 -1.102 1 81.75 72 VAL B N 1
ATOM 1396 C CA . VAL B 1 72 ? 1.874 15.625 -1.715 1 81.75 72 VAL B CA 1
ATOM 1397 C C . VAL B 1 72 ? 2.43 14.281 -1.245 1 81.75 72 VAL B C 1
ATOM 1399 O O . VAL B 1 72 ? 2.918 13.492 -2.053 1 81.75 72 VAL B O 1
ATOM 1402 N N . VAL B 1 73 ? 2.326 14.031 0.051 1 86.56 73 VAL B N 1
ATOM 1403 C CA . VAL B 1 73 ? 2.842 12.797 0.626 1 86.56 73 VAL B CA 1
ATOM 1404 C C . VAL B 1 73 ? 2.113 11.602 0.016 1 86.56 73 VAL B C 1
ATOM 1406 O O . VAL B 1 73 ? 2.744 10.617 -0.386 1 86.56 73 VAL B O 1
ATOM 1409 N N . THR B 1 74 ? 0.841 11.742 -0.118 1 87.75 74 THR B N 1
ATOM 1410 C CA . THR B 1 74 ? 0.032 10.641 -0.617 1 87.75 74 THR B CA 1
ATOM 1411 C C . THR B 1 74 ? 0.288 10.406 -2.104 1 87.75 74 THR B C 1
ATOM 1413 O O . THR B 1 74 ? 0.349 9.266 -2.561 1 87.75 74 THR B O 1
ATOM 1416 N N . VAL B 1 75 ? 0.409 11.398 -2.838 1 80.25 75 VAL B N 1
ATOM 1417 C CA . VAL B 1 75 ? 0.677 11.281 -4.27 1 80.25 75 VAL B CA 1
ATOM 1418 C C . VAL B 1 75 ? 2.02 10.586 -4.484 1 80.25 75 VAL B C 1
ATOM 1420 O O . VAL B 1 75 ? 2.141 9.711 -5.344 1 80.25 75 VAL B O 1
ATOM 1423 N N . VAL B 1 76 ? 2.99 10.938 -3.729 1 81.06 76 VAL B N 1
ATOM 1424 C CA . VAL B 1 76 ? 4.309 10.32 -3.838 1 81.06 76 VAL B CA 1
ATOM 1425 C C . VAL B 1 76 ? 4.223 8.844 -3.449 1 81.06 76 VAL B C 1
ATOM 1427 O O . VAL B 1 76 ? 4.836 7.988 -4.094 1 81.06 76 VAL B O 1
ATOM 1430 N N . SER B 1 77 ? 3.465 8.516 -2.471 1 87.56 77 SER B N 1
ATOM 1431 C CA . SER B 1 77 ? 3.281 7.141 -2.025 1 87.56 77 SER B CA 1
ATOM 1432 C C . SER B 1 77 ? 2.611 6.293 -3.104 1 87.56 77 SER B C 1
ATOM 1434 O O . SER B 1 77 ? 3.098 5.211 -3.443 1 87.56 77 SER B O 1
ATOM 1436 N N . VAL B 1 78 ? 1.574 6.805 -3.605 1 83.25 78 VAL B N 1
ATOM 1437 C CA . VAL B 1 78 ? 0.814 6.078 -4.617 1 83.25 78 VAL B CA 1
ATOM 1438 C C . VAL B 1 78 ? 1.663 5.902 -5.875 1 83.25 78 VAL B C 1
ATOM 1440 O O . VAL B 1 78 ? 1.655 4.836 -6.492 1 83.25 78 VAL B O 1
ATOM 1443 N N . THR B 1 79 ? 2.35 6.926 -6.211 1 78.19 79 THR B N 1
ATOM 1444 C CA . THR B 1 79 ? 3.221 6.855 -7.379 1 78.19 79 THR B CA 1
ATOM 1445 C C . THR B 1 79 ? 4.293 5.785 -7.188 1 78.19 79 THR B C 1
ATOM 1447 O O . THR B 1 79 ? 4.555 4.992 -8.094 1 78.19 79 THR B O 1
ATOM 1450 N N . SER B 1 80 ? 4.918 5.824 -6.023 1 83 80 SER B N 1
ATOM 1451 C CA . SER B 1 80 ? 5.941 4.824 -5.73 1 83 80 SER B CA 1
ATOM 1452 C C . SER B 1 80 ? 5.363 3.412 -5.789 1 83 80 SER B C 1
ATOM 1454 O O . SER B 1 80 ? 6.004 2.494 -6.309 1 83 80 SER B O 1
ATOM 1456 N N . LEU B 1 81 ? 4.223 3.236 -5.32 1 86.31 81 LEU B N 1
ATOM 1457 C CA . LEU B 1 81 ? 3.551 1.94 -5.352 1 86.31 81 LEU B CA 1
ATOM 1458 C C . LEU B 1 81 ? 3.297 1.493 -6.785 1 86.31 81 LEU B C 1
ATOM 1460 O O . LEU B 1 81 ? 3.564 0.343 -7.141 1 86.31 81 LEU B O 1
ATOM 1464 N N . LEU B 1 82 ? 2.801 2.34 -7.555 1 79.94 82 LEU B N 1
ATOM 1465 C CA . LEU B 1 82 ? 2.445 2.029 -8.938 1 79.94 82 LEU B CA 1
ATOM 1466 C C . LEU B 1 82 ? 3.678 1.627 -9.734 1 79.94 82 LEU B C 1
ATOM 1468 O O . LEU B 1 82 ? 3.594 0.787 -10.633 1 79.94 82 LEU B O 1
ATOM 1472 N N . ILE B 1 83 ? 4.77 2.172 -9.414 1 78.44 83 ILE B N 1
ATOM 1473 C CA . ILE B 1 83 ? 6.016 1.856 -10.109 1 78.44 83 ILE B CA 1
ATOM 1474 C C . ILE B 1 83 ? 6.574 0.534 -9.586 1 78.44 83 ILE B C 1
ATOM 1476 O O . ILE B 1 83 ? 6.949 -0.34 -10.367 1 78.44 83 ILE B O 1
ATOM 1480 N N . LEU B 1 84 ? 6.551 0.316 -8.328 1 85.06 84 LEU B N 1
ATOM 1481 C CA . LEU B 1 84 ? 7.207 -0.825 -7.703 1 85.06 84 LEU B CA 1
ATOM 1482 C C . LEU B 1 84 ? 6.398 -2.102 -7.91 1 85.06 84 LEU B C 1
ATOM 1484 O O . LEU B 1 84 ? 6.965 -3.189 -8.016 1 85.06 84 LEU B O 1
ATOM 1488 N N . GLU B 1 85 ? 5.133 -1.972 -7.934 1 88.81 85 GLU B N 1
ATOM 1489 C CA . GLU B 1 85 ? 4.258 -3.139 -7.98 1 88.81 85 GLU B CA 1
ATOM 1490 C C . GLU B 1 85 ? 4.547 -4 -9.203 1 88.81 85 GLU B C 1
ATOM 1492 O O . GLU B 1 85 ? 4.883 -5.18 -9.078 1 88.81 85 GLU B O 1
ATOM 1497 N N . PRO B 1 86 ? 4.488 -3.559 -10.414 1 83.44 86 PRO B N 1
ATOM 1498 C CA . PRO B 1 86 ? 4.773 -4.418 -11.562 1 83.44 86 PRO B CA 1
ATOM 1499 C C . PRO B 1 86 ? 6.211 -4.93 -11.578 1 83.44 86 PRO B C 1
ATOM 1501 O O . PRO B 1 86 ? 6.473 -6.043 -12.039 1 83.44 86 PRO B O 1
ATOM 1504 N N . LEU B 1 87 ? 7.109 -4.156 -11.117 1 83.94 87 LEU B N 1
ATOM 1505 C CA . LEU B 1 87 ? 8.508 -4.57 -11.078 1 83.94 87 LEU B CA 1
ATOM 1506 C C . LEU B 1 87 ? 8.695 -5.773 -10.164 1 83.94 87 LEU B C 1
ATOM 1508 O O . LEU B 1 87 ? 9.359 -6.742 -10.531 1 83.94 87 LEU B O 1
ATOM 1512 N N . VAL B 1 88 ? 8.109 -5.699 -8.992 1 90.5 88 VAL B N 1
ATOM 1513 C CA . VAL B 1 88 ? 8.258 -6.777 -8.016 1 90.5 88 VAL B CA 1
ATOM 1514 C C . VAL B 1 88 ? 7.543 -8.031 -8.523 1 90.5 88 VAL B C 1
ATOM 1516 O O . VAL B 1 88 ? 8.078 -9.133 -8.438 1 90.5 88 VAL B O 1
ATOM 1519 N N . VAL B 1 89 ? 6.375 -7.871 -9.047 1 89.94 89 VAL B N 1
ATOM 1520 C CA . VAL B 1 89 ? 5.598 -9 -9.547 1 89.94 89 VAL B CA 1
ATOM 1521 C C . VAL B 1 89 ? 6.355 -9.688 -10.68 1 89.94 89 VAL B C 1
ATOM 1523 O O . VAL B 1 89 ? 6.465 -10.914 -10.711 1 89.94 89 VAL B O 1
ATOM 1526 N N . TRP B 1 90 ? 6.852 -8.906 -11.555 1 86.88 90 TRP B N 1
ATOM 1527 C CA . TRP B 1 90 ? 7.609 -9.461 -12.672 1 86.88 90 TRP B CA 1
ATOM 1528 C C . TRP B 1 90 ? 8.844 -10.195 -12.172 1 86.88 90 TRP B C 1
ATOM 1530 O O . TRP B 1 90 ? 9.18 -11.273 -12.672 1 86.88 90 TRP B O 1
ATOM 1540 N N . SER B 1 91 ? 9.531 -9.703 -11.281 1 88.75 91 SER B N 1
ATOM 1541 C CA . SER B 1 91 ? 10.766 -10.297 -10.766 1 88.75 91 SER B CA 1
ATOM 1542 C C . SER B 1 91 ? 10.484 -11.633 -10.078 1 88.75 91 SER B C 1
ATOM 1544 O O . SER B 1 91 ? 11.305 -12.555 -10.133 1 88.75 91 SER B O 1
ATOM 1546 N N . LEU B 1 92 ? 9.367 -11.75 -9.492 1 89.69 92 LEU B N 1
ATOM 1547 C CA . LEU B 1 92 ? 9.094 -12.938 -8.688 1 89.69 92 LEU B CA 1
ATOM 1548 C C . LEU B 1 92 ? 8.359 -13.992 -9.508 1 89.69 92 LEU B C 1
ATOM 1550 O O . LEU B 1 92 ? 8.57 -15.188 -9.32 1 89.69 92 LEU B O 1
ATOM 1554 N N . PHE B 1 93 ? 7.504 -13.547 -10.359 1 89.75 93 PHE B N 1
ATOM 1555 C CA . PHE B 1 93 ? 6.695 -14.508 -11.102 1 89.75 93 PHE B CA 1
ATOM 1556 C C . PHE B 1 93 ? 7.23 -14.688 -12.516 1 89.75 93 PHE B C 1
ATOM 1558 O O . PHE B 1 93 ? 6.918 -15.672 -13.188 1 89.75 93 PHE B O 1
ATOM 1565 N N . GLY B 1 94 ? 7.965 -13.758 -13.008 1 83.19 94 GLY B N 1
ATOM 1566 C CA . GLY B 1 94 ? 8.547 -13.875 -14.336 1 83.19 94 GLY B CA 1
ATOM 1567 C C . GLY B 1 94 ? 7.523 -13.719 -15.445 1 83.19 94 GLY B C 1
ATOM 1568 O O . GLY B 1 94 ? 7.727 -14.211 -16.562 1 83.19 94 GLY B O 1
ATOM 1569 N N . GLU B 1 95 ? 6.434 -13.211 -15.117 1 78.06 95 GLU B N 1
ATOM 1570 C CA . GLU B 1 95 ? 5.371 -12.992 -16.094 1 78.06 95 GLU B CA 1
ATOM 1571 C C . GLU B 1 95 ? 5.188 -11.5 -16.375 1 78.06 95 GLU B C 1
ATOM 1573 O O . GLU B 1 95 ? 5.387 -10.664 -15.5 1 78.06 95 GLU B O 1
ATOM 1578 N N . VAL B 1 96 ? 5.027 -11.234 -17.688 1 74 96 VAL B N 1
ATOM 1579 C CA . VAL B 1 96 ? 4.809 -9.844 -18.094 1 74 96 VAL B CA 1
ATOM 1580 C C . VAL B 1 96 ? 3.342 -9.469 -17.891 1 74 96 VAL B C 1
ATOM 1582 O O . VAL B 1 96 ? 2.457 -10.32 -18.031 1 74 96 VAL B O 1
ATOM 1585 N N . PRO B 1 97 ? 3.307 -8.141 -17.438 1 68.75 97 PRO B N 1
ATOM 1586 C CA . PRO B 1 97 ? 1.916 -7.707 -17.281 1 68.75 97 PRO B CA 1
ATOM 1587 C C . PRO B 1 97 ? 1.144 -7.691 -18.594 1 68.75 97 PRO B C 1
ATOM 1589 O O . PRO B 1 97 ? 1.732 -7.473 -19.656 1 68.75 97 PRO B O 1
ATOM 1592 N N . GLY B 1 98 ? -0.002 -8.047 -18.469 1 65.94 98 GLY B N 1
ATOM 1593 C CA . GLY B 1 98 ? -0.857 -7.898 -19.625 1 65.94 98 GLY B CA 1
ATOM 1594 C C . GLY B 1 98 ? -1.042 -6.453 -20.047 1 65.94 98 GLY B C 1
ATOM 1595 O O . GLY B 1 98 ? -0.572 -5.535 -19.375 1 65.94 98 GLY B O 1
ATOM 1596 N N . ARG B 1 99 ? -1.486 -6.242 -21.125 1 65.44 99 ARG B N 1
ATOM 1597 C CA . ARG B 1 99 ? -1.688 -4.922 -21.719 1 65.44 99 ARG B CA 1
ATOM 1598 C C . ARG B 1 99 ? -2.344 -3.971 -20.734 1 65.44 99 ARG B C 1
ATOM 1600 O O . ARG B 1 99 ? -1.92 -2.82 -20.594 1 65.44 99 ARG B O 1
ATOM 1607 N N . GLY B 1 100 ? -3.328 -4.461 -20.031 1 59.31 100 GLY B N 1
ATOM 1608 C CA . GLY B 1 100 ? -4.051 -3.641 -19.078 1 59.31 100 GLY B CA 1
ATOM 1609 C C . GLY B 1 100 ? -3.184 -3.176 -17.922 1 59.31 100 GLY B C 1
ATOM 1610 O O . GLY B 1 100 ? -3.242 -2.01 -17.516 1 59.31 100 GLY B O 1
ATOM 1611 N N . ALA B 1 101 ? -2.439 -4.023 -17.484 1 63.41 101 ALA B N 1
ATOM 1612 C CA . ALA B 1 101 ? -1.543 -3.686 -16.375 1 63.41 101 ALA B CA 1
ATOM 1613 C C . ALA B 1 101 ? -0.497 -2.664 -16.812 1 63.41 101 ALA B C 1
ATOM 1615 O O . ALA B 1 101 ? -0.16 -1.752 -16.047 1 63.41 101 ALA B O 1
ATOM 1616 N N . LEU B 1 102 ? -0.109 -2.766 -17.969 1 64.5 102 LEU B N 1
ATOM 1617 C CA . LEU B 1 102 ? 0.873 -1.841 -18.516 1 64.5 102 LEU B CA 1
ATOM 1618 C C . LEU B 1 102 ? 0.304 -0.428 -18.594 1 64.5 102 LEU B C 1
ATOM 1620 O O . LEU B 1 102 ? 0.975 0.538 -18.234 1 64.5 102 LEU B O 1
ATOM 1624 N N . ILE B 1 103 ? -0.816 -0.379 -19.078 1 63.62 103 ILE B N 1
ATOM 1625 C CA . ILE B 1 103 ? -1.477 0.916 -19.203 1 63.62 103 ILE B CA 1
ATOM 1626 C C . ILE B 1 103 ? -1.679 1.524 -17.812 1 63.62 103 ILE B C 1
ATOM 1628 O O . ILE B 1 103 ? -1.448 2.719 -17.625 1 63.62 103 ILE B O 1
ATOM 1632 N N . GLY B 1 104 ? -2.07 0.719 -16.891 1 60.88 104 GLY B N 1
ATOM 1633 C CA . GLY B 1 104 ? -2.258 1.205 -15.531 1 60.88 104 GLY B CA 1
ATOM 1634 C C . GLY B 1 104 ? -0.994 1.785 -14.922 1 60.88 104 GLY B C 1
ATOM 1635 O O . GLY B 1 104 ? -1.027 2.852 -14.312 1 60.88 104 GLY B O 1
ATOM 163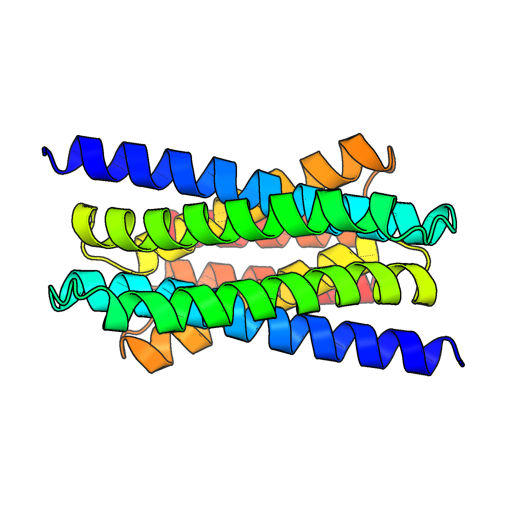6 N N . PHE B 1 105 ? -0.005 1.142 -15.195 1 62.41 105 PHE B N 1
ATOM 1637 C CA . PHE B 1 105 ? 1.274 1.609 -14.68 1 62.41 105 PHE B CA 1
ATOM 1638 C C . PHE B 1 105 ? 1.673 2.93 -15.328 1 62.41 105 PHE B C 1
ATOM 1640 O O . PHE B 1 105 ? 2.168 3.836 -14.648 1 62.41 105 PHE B O 1
ATOM 1647 N N . CYS B 1 106 ? 1.451 3.025 -16.562 1 63.53 106 CYS B N 1
ATOM 1648 C CA . CYS B 1 106 ? 1.771 4.242 -17.297 1 63.53 106 CYS B CA 1
ATOM 1649 C C . CYS B 1 106 ? 0.925 5.41 -16.812 1 63.53 106 CYS B C 1
ATOM 1651 O O . CYS B 1 106 ? 1.439 6.512 -16.609 1 63.53 106 CYS B O 1
ATOM 1653 N N . LEU B 1 107 ? -0.215 5.172 -16.547 1 62.09 107 LEU B N 1
ATOM 1654 C CA . LEU B 1 107 ? -1.111 6.223 -16.062 1 62.09 107 LEU B CA 1
ATOM 1655 C C . LEU B 1 107 ? -0.768 6.625 -14.641 1 62.09 107 LEU B C 1
ATOM 1657 O O . LEU B 1 107 ? -0.858 7.805 -14.281 1 62.09 107 LEU B O 1
ATOM 1661 N N . GLY B 1 108 ? -0.422 5.68 -13.867 1 60.69 108 GLY B N 1
ATOM 1662 C CA . GLY B 1 108 ? 0.044 6 -12.531 1 60.69 108 GLY B CA 1
ATOM 1663 C C . GLY B 1 108 ? 1.264 6.902 -12.523 1 60.69 108 GLY B C 1
ATOM 1664 O O . GLY B 1 108 ? 1.319 7.871 -11.766 1 60.69 108 GLY B O 1
ATOM 1665 N N . ALA B 1 109 ? 2.141 6.598 -13.344 1 60.72 109 ALA B N 1
ATOM 1666 C CA . ALA B 1 109 ? 3.346 7.414 -13.477 1 60.72 109 ALA B CA 1
ATOM 1667 C C . ALA B 1 109 ? 3.002 8.82 -13.953 1 60.72 109 ALA B C 1
ATOM 1669 O O . ALA B 1 109 ? 3.535 9.805 -13.43 1 60.72 109 ALA B O 1
ATOM 1670 N N . LEU B 1 110 ? 2.201 8.922 -14.828 1 61.28 110 LEU B N 1
ATOM 1671 C CA . LEU B 1 110 ? 1.772 10.219 -15.352 1 61.28 110 LEU B CA 1
ATOM 1672 C C . LEU B 1 110 ? 1.061 11.031 -14.273 1 61.28 110 LEU B C 1
ATOM 1674 O O . LEU B 1 110 ? 1.214 12.25 -14.211 1 61.28 110 LEU B O 1
ATOM 1678 N N . GLY B 1 111 ? 0.373 10.43 -13.516 1 60.12 111 GLY B N 1
ATOM 1679 C CA . GLY B 1 111 ? -0.261 11.102 -12.398 1 60.12 111 GLY B CA 1
ATOM 1680 C C . GLY B 1 111 ? 0.733 11.734 -11.438 1 60.12 111 GLY B C 1
ATOM 1681 O O . GLY B 1 111 ? 0.539 12.867 -10.992 1 60.12 111 GLY B O 1
ATOM 1682 N N . MET B 1 112 ? 1.792 11.07 -11.062 1 57.94 112 MET B N 1
ATOM 1683 C CA . MET B 1 112 ? 2.852 11.625 -10.227 1 57.94 112 MET B CA 1
ATOM 1684 C C . MET B 1 112 ? 3.451 12.875 -10.859 1 57.94 112 MET B C 1
ATOM 1686 O O . MET B 1 112 ? 3.703 13.867 -10.18 1 57.94 112 MET B O 1
ATOM 1690 N N . PHE B 1 113 ? 3.713 12.703 -12.102 1 58.84 113 PHE B N 1
ATOM 1691 C CA . PHE B 1 113 ? 4.297 13.82 -12.836 1 58.84 113 PHE B CA 1
ATOM 1692 C C . PHE B 1 113 ? 3.4 15.047 -12.773 1 58.84 113 PHE B C 1
ATOM 1694 O O . PHE B 1 113 ? 3.885 16.172 -12.602 1 58.84 113 PHE B O 1
ATOM 1701 N N . SER B 1 114 ? 2.158 14.891 -12.797 1 58.78 114 SER B N 1
ATOM 1702 C CA . SER B 1 114 ? 1.215 16 -12.773 1 58.78 114 SER B CA 1
ATOM 1703 C C . SER B 1 114 ? 1.161 16.656 -11.391 1 58.78 114 SER B C 1
ATOM 1705 O O . SER B 1 114 ? 1.06 17.875 -11.281 1 58.78 114 SER B O 1
ATOM 1707 N N . THR B 1 115 ? 1.188 15.977 -10.328 1 56.94 115 THR B N 1
ATOM 1708 C CA . THR B 1 115 ? 1.142 16.5 -8.969 1 56.94 115 THR B CA 1
ATOM 1709 C C . THR B 1 115 ? 2.348 17.406 -8.695 1 56.94 115 THR B C 1
ATOM 1711 O O . THR B 1 115 ? 2.223 18.422 -8.023 1 56.94 115 THR B O 1
ATOM 1714 N N . VAL B 1 116 ? 3.449 16.969 -9.172 1 55.59 116 VAL B N 1
ATOM 1715 C CA . VAL B 1 116 ? 4.672 17.734 -8.922 1 55.59 116 VAL B CA 1
ATOM 1716 C C . VAL B 1 116 ? 4.68 19 -9.781 1 55.59 116 VAL B C 1
ATOM 1718 O O . VAL B 1 116 ? 5.156 20.047 -9.352 1 55.59 116 VAL B O 1
ATOM 1721 N N . MET B 1 117 ? 4.098 18.797 -10.914 1 57.75 117 MET B N 1
ATOM 1722 C CA . MET B 1 117 ? 4.215 19.906 -11.859 1 57.75 117 MET B CA 1
ATOM 1723 C C . MET B 1 117 ? 3.084 20.906 -11.672 1 57.75 117 MET B C 1
ATOM 1725 O O . MET B 1 117 ? 3.211 22.062 -12.055 1 57.75 117 MET B O 1
ATOM 1729 N N . LEU B 1 118 ? 1.912 20.391 -11.164 1 55.56 118 LEU B N 1
ATOM 1730 C CA . LEU B 1 118 ? 0.78 21.297 -11.086 1 55.56 118 LEU B CA 1
ATOM 1731 C C . LEU B 1 118 ? 0.43 21.609 -9.633 1 55.56 118 LEU B C 1
ATOM 1733 O O . LEU B 1 118 ? 0.589 20.766 -8.758 1 55.56 118 LEU B O 1
#

pLDDT: mean 84.19, std 12.93, range [52.88, 98.12]

Radius of gyration: 17.04 Å; Cα contacts (8 Å, |Δi|>4): 392; chains: 2; bounding box: 33×46×45 Å

Foldseek 3Di:
DALVVLQVLLLVLLLQLLLLLLLLVLQVVVCVVVVPDDPVSNVVSVVSNVSSVVSNVSSQVSNCVSPVDNLVSVLSNQLSNLVNNQVSNCVVVVDDDDPVVVVVSVVSNVVSVVSVVD/DALVVLLVLLLVLLLQLLLLQLLLVLQVVVCVVVVPDDPVSNVVSVVSNVSSVVSNVSSQVSNCVSPVDNVLSVLSNQLSNLQNNQVSNCVVVVDHDDPVSVVSSVVSNVSSVVVVVD

Sequence (236 aa):
MSKELLGVSALGLMVVGEFCAIYSEVVTARLAQTGNVSWEAFSVPVLIMCLAGLCLLGAYWLGYAAVGDIWVVTVVSVTSLLILEPLVVWSLFGEVPGRGALIGFCLGALGMFSTVMLMSKELLGVSALGLMVVGEFCAIYSEVVTARLAQTGNVSWEAFSVPVLIMCLAGLCLLGAYWLGYAAVGDIWVVTVVSVTSLLILEPLVVWSLFGEVPGRGALIGFCLGALGMFSTVML

Secondary structure (DSSP, 8-state):
--HHHHHHHHHHHHHHHHHHHHHHHHHHHHHHHHT---HHHHHHHHHHHHHHHHHHHHHHHHHHHHH--HHHHHHHHHHHHHHHHHHHHHHHH--PPPHHHHHHHHHHHHHHHHHHH-/--HHHHHHHHHHHHHHHHHHHHHHHHHHHHHHHHT---HHHHHHHHHHHHHHHHHHHHHHHHHHHHH--HHHHH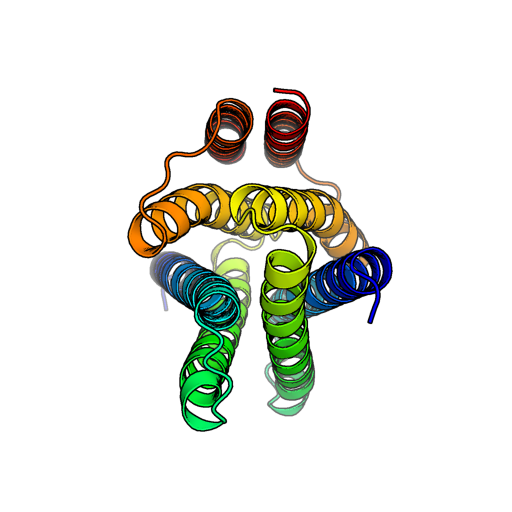HHHHHHHHHHHHHHHHHHH--PPPHHHHHHHHHHHHHHHHHHH-

Organism: NCBI:txid53407